Protein AF-A0AAX6NEU6-F1 (afdb_monomer_lite)

Structure (mmCIF, N/CA/C/O backbone):
data_AF-A0AAX6NEU6-F1
#
_entry.id   AF-A0AAX6NEU6-F1
#
loop_
_atom_site.group_PDB
_atom_site.id
_atom_site.type_symbol
_atom_site.label_atom_id
_atom_site.label_alt_id
_atom_site.label_comp_id
_atom_site.label_asym_id
_atom_site.label_entity_id
_atom_site.label_seq_id
_atom_site.pdbx_PDB_ins_code
_atom_site.Cartn_x
_atom_site.Cartn_y
_atom_site.Cartn_z
_atom_site.occupancy
_atom_site.B_iso_or_equiv
_atom_site.auth_seq_id
_atom_site.auth_comp_id
_atom_site.auth_asym_id
_atom_site.auth_atom_id
_atom_site.pdbx_PDB_model_num
ATOM 1 N N . MET A 1 1 ? 2.219 10.597 30.494 1.00 45.62 1 MET A N 1
ATOM 2 C CA . MET A 1 1 ? 2.808 11.071 29.213 1.00 45.62 1 MET A CA 1
ATOM 3 C C . MET A 1 1 ? 3.667 10.026 28.489 1.00 45.62 1 MET A C 1
ATOM 5 O O . MET A 1 1 ? 3.505 9.889 27.280 1.00 45.62 1 MET A O 1
ATOM 9 N N . HIS A 1 2 ? 4.479 9.220 29.188 1.00 43.59 2 HIS A N 1
ATOM 10 C CA . HIS A 1 2 ? 5.407 8.240 28.589 1.00 43.59 2 HIS A CA 1
ATOM 11 C C . HIS A 1 2 ? 4.817 7.263 27.548 1.00 43.59 2 HIS A C 1
ATOM 13 O O . HIS A 1 2 ? 5.392 7.081 26.477 1.00 43.59 2 HIS A O 1
ATOM 19 N N . LYS A 1 3 ? 3.640 6.669 27.801 1.00 52.62 3 LYS A N 1
ATOM 20 C CA . LYS A 1 3 ? 3.014 5.683 26.888 1.00 52.62 3 LYS A CA 1
ATOM 21 C C . LYS A 1 3 ? 2.587 6.292 25.539 1.00 52.62 3 LYS A C 1
ATOM 23 O O . LYS A 1 3 ? 2.644 5.633 24.507 1.00 52.62 3 LYS A O 1
ATOM 28 N N . LYS A 1 4 ? 2.191 7.573 25.532 1.00 56.19 4 LYS A N 1
ATOM 29 C CA . LYS A 1 4 ? 1.779 8.313 24.320 1.00 56.19 4 LYS A CA 1
ATOM 30 C C . LYS A 1 4 ? 2.992 8.693 23.460 1.00 56.19 4 LYS A C 1
ATOM 32 O O . LYS A 1 4 ? 2.894 8.667 22.239 1.00 56.19 4 LYS A O 1
ATOM 37 N N . GLN A 1 5 ? 4.117 9.014 24.100 1.00 59.28 5 GLN A N 1
ATOM 38 C CA . GLN A 1 5 ? 5.379 9.378 23.448 1.00 59.28 5 GLN A CA 1
ATOM 39 C C . GLN A 1 5 ? 6.064 8.147 22.833 1.00 59.28 5 GLN A C 1
ATOM 41 O O . GLN A 1 5 ? 6.469 8.194 21.674 1.00 59.28 5 GLN A O 1
ATOM 46 N N . LYS A 1 6 ? 6.045 7.006 23.543 1.00 66.50 6 LYS A N 1
ATOM 47 C CA . LYS A 1 6 ? 6.507 5.705 23.031 1.00 66.50 6 LYS A CA 1
ATOM 48 C C . LYS A 1 6 ? 5.773 5.318 21.738 1.00 66.50 6 LYS A C 1
ATOM 50 O O . LYS A 1 6 ? 6.420 4.996 20.752 1.00 66.50 6 LYS A O 1
ATOM 55 N N . ASN A 1 7 ? 4.445 5.460 21.686 1.00 77.88 7 ASN A N 1
ATOM 56 C CA . ASN A 1 7 ? 3.666 5.143 20.478 1.00 77.88 7 ASN A CA 1
ATOM 57 C C . ASN A 1 7 ? 4.001 6.020 19.257 1.00 77.88 7 ASN A C 1
ATOM 59 O O . ASN A 1 7 ? 3.886 5.540 18.134 1.00 77.88 7 ASN A O 1
ATOM 63 N N . LYS A 1 8 ? 4.395 7.287 19.450 1.00 84.75 8 LYS A N 1
ATOM 64 C CA . LYS A 1 8 ? 4.789 8.167 18.336 1.00 84.75 8 LYS A CA 1
ATOM 65 C C . LYS A 1 8 ? 6.144 7.768 17.756 1.00 84.75 8 LYS A C 1
ATOM 67 O O . LYS A 1 8 ? 6.268 7.689 16.542 1.00 84.75 8 LYS A O 1
ATOM 72 N N . LEU A 1 9 ? 7.123 7.472 18.613 1.00 88.50 9 LEU A N 1
ATOM 73 C CA . LEU A 1 9 ? 8.440 7.004 18.175 1.00 88.50 9 LEU A CA 1
ATOM 74 C C . LEU A 1 9 ? 8.333 5.678 17.409 1.00 88.50 9 LEU A C 1
ATOM 76 O O . LEU A 1 9 ? 8.899 5.545 16.331 1.00 88.50 9 LEU A O 1
ATOM 80 N N . TRP A 1 10 ? 7.536 4.735 17.923 1.00 90.62 10 TRP A N 1
ATOM 81 C CA . TRP A 1 10 ? 7.260 3.472 17.233 1.00 90.62 10 TRP A CA 1
ATOM 82 C C . TRP A 1 10 ? 6.622 3.672 15.861 1.00 90.62 10 TRP A C 1
ATOM 84 O O . TRP A 1 10 ? 6.993 2.981 14.920 1.00 90.62 10 TRP A O 1
ATOM 94 N N . PHE A 1 11 ? 5.693 4.622 15.733 1.00 93.94 11 PHE A N 1
ATOM 95 C CA . PHE A 1 11 ? 5.110 4.949 14.435 1.00 93.94 11 PHE A CA 1
ATOM 96 C C . PHE A 1 11 ? 6.151 5.513 13.461 1.00 93.94 11 PHE A C 1
ATOM 98 O O . PHE A 1 11 ? 6.167 5.107 12.307 1.00 93.94 11 PHE A O 1
ATOM 105 N N . ILE A 1 12 ? 7.036 6.407 13.914 1.00 92.88 12 ILE A N 1
ATOM 106 C CA . ILE A 1 12 ? 8.089 6.981 13.061 1.00 92.88 12 ILE A CA 1
ATOM 107 C C . ILE A 1 12 ? 9.031 5.881 12.560 1.00 92.88 12 ILE A C 1
ATOM 109 O O . ILE A 1 12 ? 9.274 5.795 11.362 1.00 92.88 12 ILE A O 1
ATOM 113 N N . LEU A 1 13 ? 9.506 5.006 13.452 1.00 93.06 13 LEU A N 1
ATOM 114 C CA . LEU A 1 13 ? 10.368 3.882 13.073 1.00 93.06 13 LEU A CA 1
ATOM 115 C C . LEU A 1 13 ? 9.662 2.927 12.105 1.00 93.06 13 LEU A C 1
ATOM 117 O O . LEU A 1 13 ? 10.246 2.532 11.101 1.00 93.06 13 LEU A O 1
ATOM 121 N N . TYR A 1 14 ? 8.392 2.607 12.372 1.00 93.75 14 TYR A N 1
ATOM 122 C CA . TYR A 1 14 ? 7.562 1.807 11.474 1.00 93.75 14 TYR A CA 1
ATOM 123 C C . TYR A 1 14 ? 7.455 2.458 10.089 1.00 93.75 14 TYR A C 1
ATOM 125 O O . TYR A 1 14 ? 7.680 1.793 9.082 1.00 93.75 14 TYR A O 1
ATOM 133 N N . ALA A 1 15 ? 7.143 3.755 10.032 1.00 94.12 15 ALA A N 1
ATOM 134 C CA . ALA A 1 15 ? 6.936 4.467 8.779 1.00 94.12 15 ALA A CA 1
ATOM 135 C C . ALA A 1 15 ? 8.227 4.593 7.967 1.00 94.12 15 ALA A C 1
ATOM 137 O O . ALA A 1 15 ? 8.194 4.388 6.759 1.00 94.12 15 ALA A O 1
ATOM 138 N N . LEU A 1 16 ? 9.359 4.862 8.618 1.00 93.75 16 LEU A N 1
ATOM 139 C CA . LEU A 1 16 ? 10.657 4.920 7.949 1.00 93.75 16 LEU A CA 1
ATOM 140 C C . LEU A 1 16 ? 11.095 3.546 7.442 1.00 93.75 16 LEU A C 1
ATOM 142 O O . LEU A 1 16 ? 11.524 3.436 6.300 1.00 93.75 16 LEU A O 1
ATOM 146 N N . PHE A 1 17 ? 10.955 2.495 8.252 1.00 93.88 17 PHE A N 1
ATOM 147 C CA . PHE A 1 17 ? 11.411 1.161 7.869 1.00 93.88 17 PHE A CA 1
ATOM 148 C C . PHE A 1 17 ? 10.529 0.541 6.782 1.00 93.88 17 PHE A C 1
ATOM 150 O O . PHE A 1 17 ? 11.019 0.200 5.710 1.00 93.88 17 PHE A O 1
ATOM 157 N N . LEU A 1 18 ? 9.218 0.427 7.021 1.00 93.50 18 LEU A N 1
ATOM 158 C CA . LEU A 1 18 ? 8.306 -0.180 6.046 1.00 93.50 18 LEU A CA 1
ATOM 159 C C . LEU A 1 18 ? 8.040 0.736 4.857 1.00 93.50 18 LEU A C 1
ATOM 161 O O . LEU A 1 18 ? 7.970 0.251 3.731 1.00 93.50 18 LEU A O 1
ATOM 165 N N . GLY A 1 19 ? 7.890 2.042 5.083 1.00 91.38 19 GLY A N 1
ATOM 166 C CA . GLY A 1 19 ? 7.722 3.008 3.997 1.00 91.38 19 GLY A CA 1
ATOM 167 C C . GLY A 1 19 ? 8.980 3.098 3.142 1.00 91.38 19 GLY A C 1
ATOM 168 O O . GLY A 1 19 ? 8.876 3.051 1.923 1.00 91.38 19 GLY A O 1
ATOM 169 N N . GLY A 1 20 ? 10.161 3.118 3.767 1.00 91.69 20 GLY A N 1
ATOM 170 C CA . GLY A 1 20 ? 11.443 3.087 3.067 1.00 91.69 20 GLY A CA 1
ATOM 171 C C . GLY A 1 20 ? 11.657 1.801 2.274 1.00 91.69 20 GLY A C 1
ATOM 172 O O . GLY A 1 20 ? 11.985 1.874 1.096 1.00 91.69 20 GLY A O 1
ATOM 173 N N . ALA A 1 21 ? 11.404 0.628 2.864 1.00 91.88 21 ALA A N 1
ATOM 174 C CA . ALA A 1 21 ? 11.514 -0.647 2.153 1.00 91.88 21 ALA A CA 1
ATOM 175 C C . ALA A 1 21 ? 10.566 -0.719 0.944 1.00 91.88 21 ALA A C 1
ATOM 177 O O . ALA A 1 21 ? 10.986 -1.101 -0.145 1.00 91.88 21 ALA A O 1
ATOM 178 N N . THR A 1 22 ? 9.310 -0.297 1.120 1.00 91.88 22 THR A N 1
ATOM 179 C CA . THR A 1 22 ? 8.310 -0.259 0.037 1.00 91.88 22 THR A CA 1
ATOM 180 C C . THR A 1 22 ? 8.743 0.693 -1.074 1.00 91.88 22 THR A C 1
ATOM 182 O O . THR A 1 22 ? 8.704 0.327 -2.245 1.00 91.88 22 THR A O 1
ATOM 185 N N . ALA A 1 23 ? 9.213 1.887 -0.710 1.00 90.88 23 ALA A N 1
ATOM 186 C CA . ALA A 1 23 ? 9.705 2.882 -1.651 1.00 90.88 23 ALA A CA 1
ATOM 187 C C . ALA A 1 23 ? 10.922 2.387 -2.442 1.00 90.88 23 ALA A C 1
ATOM 189 O O . ALA A 1 23 ? 10.930 2.493 -3.662 1.00 90.88 23 ALA A O 1
ATOM 190 N N . ILE A 1 24 ? 11.920 1.803 -1.770 1.00 89.31 24 ILE A N 1
ATOM 191 C CA . ILE A 1 24 ? 13.124 1.255 -2.413 1.00 89.31 24 ILE A CA 1
ATOM 192 C C . ILE A 1 24 ? 12.750 0.154 -3.402 1.00 89.31 24 ILE A C 1
ATOM 194 O O . ILE A 1 24 ? 13.208 0.179 -4.539 1.00 89.31 24 ILE A O 1
ATOM 198 N N . LEU A 1 25 ? 11.906 -0.795 -2.990 1.00 89.81 25 LEU A N 1
ATOM 199 C CA . LEU A 1 25 ? 11.455 -1.877 -3.863 1.00 89.81 25 LEU A CA 1
ATOM 200 C C . LEU A 1 25 ? 10.663 -1.351 -5.066 1.00 89.81 25 LEU A C 1
ATOM 202 O O . LEU A 1 25 ? 10.847 -1.862 -6.165 1.00 89.81 25 LEU A O 1
ATOM 206 N N . SER A 1 26 ? 9.858 -0.304 -4.875 1.00 89.38 26 SER A N 1
ATOM 207 C CA . SER A 1 26 ? 9.126 0.340 -5.973 1.00 89.38 26 SER A CA 1
ATOM 208 C C . SER A 1 26 ? 10.082 1.018 -6.962 1.00 89.38 26 SER A C 1
ATOM 210 O O . SER A 1 26 ? 9.986 0.801 -8.163 1.00 89.38 26 SER A O 1
ATOM 212 N N . VAL A 1 27 ? 11.107 1.728 -6.474 1.00 87.31 27 VAL A N 1
ATOM 213 C CA . VAL A 1 27 ? 12.148 2.297 -7.353 1.00 87.31 27 VAL A CA 1
ATOM 214 C C . VAL A 1 27 ? 12.926 1.201 -8.093 1.00 87.31 27 VAL A C 1
ATOM 216 O O . VAL A 1 27 ? 13.232 1.365 -9.272 1.00 87.31 27 VAL A O 1
ATOM 219 N N . ILE A 1 28 ? 13.244 0.078 -7.436 1.00 85.69 28 ILE A N 1
ATOM 220 C CA . ILE A 1 28 ? 13.902 -1.063 -8.093 1.00 85.69 28 ILE A CA 1
ATOM 221 C C . ILE A 1 28 ? 13.017 -1.613 -9.215 1.00 85.69 28 ILE A C 1
ATOM 223 O O . ILE A 1 28 ? 13.542 -1.875 -10.292 1.00 85.69 28 ILE A O 1
ATOM 227 N N . SER A 1 29 ? 11.708 -1.752 -8.978 1.00 85.00 29 SER A N 1
ATOM 228 C CA . SER A 1 29 ? 10.728 -2.221 -9.967 1.00 85.00 29 SER A CA 1
ATOM 229 C C . SER A 1 29 ? 10.740 -1.356 -11.229 1.00 85.00 29 SER A C 1
ATOM 231 O O . SER A 1 29 ? 10.983 -1.868 -12.324 1.00 85.00 29 SER A O 1
ATOM 233 N N . ASP A 1 30 ? 10.622 -0.035 -11.070 1.00 81.50 30 ASP A N 1
ATOM 234 C CA . ASP A 1 30 ? 10.645 0.925 -12.184 1.00 81.50 30 ASP A CA 1
ATOM 235 C C . ASP A 1 30 ? 11.943 0.872 -13.003 1.00 81.50 30 ASP A C 1
ATOM 237 O O . ASP A 1 30 ? 11.966 1.157 -14.203 1.00 81.50 30 ASP A O 1
ATOM 241 N N . ASN A 1 31 ? 13.048 0.494 -12.357 1.00 78.56 31 ASN A N 1
ATOM 242 C CA . ASN A 1 31 ? 14.380 0.489 -12.949 1.00 78.56 31 ASN A CA 1
ATOM 243 C C . ASN A 1 31 ? 14.902 -0.926 -13.249 1.00 78.56 31 ASN A C 1
ATOM 245 O O . ASN A 1 31 ? 16.080 -1.076 -13.571 1.00 78.56 31 ASN A O 1
ATOM 249 N N . LEU A 1 32 ? 14.049 -1.959 -13.204 1.00 77.00 32 LEU A N 1
ATOM 250 C CA . LEU A 1 32 ? 14.428 -3.363 -13.423 1.00 77.00 32 LEU A CA 1
ATOM 251 C C . LEU A 1 32 ? 15.231 -3.572 -14.708 1.00 77.00 32 LEU A C 1
ATOM 253 O O . LEU A 1 32 ? 16.245 -4.270 -14.695 1.00 77.00 32 LEU A O 1
ATOM 257 N N . GLN A 1 33 ? 14.801 -2.923 -15.791 1.00 68.69 33 GLN A N 1
ATOM 258 C CA . GLN A 1 33 ? 15.504 -2.931 -17.072 1.00 68.69 33 GLN A CA 1
ATOM 259 C C . GLN A 1 33 ? 16.955 -2.448 -16.913 1.00 68.69 33 GLN A C 1
ATOM 261 O O . GLN A 1 33 ? 17.881 -3.149 -17.287 1.00 68.69 33 GLN A O 1
ATOM 266 N N . PHE A 1 34 ? 17.197 -1.326 -16.241 1.00 60.56 34 PHE A N 1
ATOM 267 C CA . PHE A 1 34 ? 18.548 -0.783 -16.070 1.00 60.56 34 PHE A CA 1
ATOM 268 C C . PHE A 1 34 ? 19.404 -1.568 -15.068 1.00 60.56 34 PHE A C 1
ATOM 270 O O . PHE A 1 34 ? 20.626 -1.560 -15.167 1.00 60.56 34 PHE A O 1
ATOM 277 N N . ILE A 1 35 ? 18.782 -2.241 -14.097 1.00 61.50 35 ILE A N 1
ATOM 278 C CA . ILE A 1 35 ? 19.493 -2.941 -13.017 1.00 61.50 35 ILE A CA 1
ATOM 279 C C . ILE A 1 35 ? 19.903 -4.365 -13.432 1.00 61.50 35 ILE A C 1
ATOM 281 O O . ILE A 1 35 ? 20.910 -4.883 -12.942 1.00 61.50 35 ILE A O 1
ATOM 285 N N . TYR A 1 36 ? 19.148 -5.015 -14.323 1.00 63.28 36 TYR A N 1
ATOM 286 C CA . TYR A 1 36 ? 19.306 -6.448 -14.603 1.00 63.28 36 TYR A CA 1
ATOM 287 C C . TYR A 1 36 ? 19.568 -6.813 -16.072 1.00 63.28 36 TYR A C 1
ATOM 289 O O . TYR A 1 36 ? 19.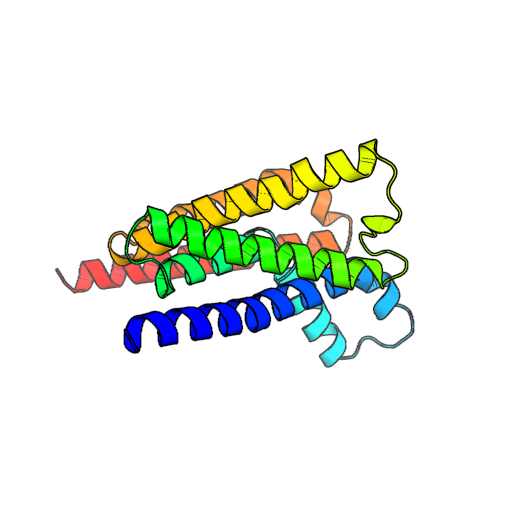635 -8.004 -16.374 1.00 63.28 36 TYR A O 1
ATOM 297 N N . LEU A 1 37 ? 19.785 -5.841 -16.968 1.00 56.72 37 LEU A N 1
ATOM 298 C CA . LEU A 1 37 ? 20.164 -6.105 -18.367 1.00 56.72 37 LEU A CA 1
ATOM 299 C C . LEU A 1 37 ? 21.612 -6.620 -18.541 1.00 56.72 37 LEU A C 1
ATOM 301 O O . LEU A 1 37 ? 21.874 -7.357 -19.487 1.00 56.72 37 LEU A O 1
ATOM 305 N N . ASP A 1 38 ? 22.527 -6.336 -17.607 1.00 58.53 38 ASP A N 1
ATOM 306 C CA . ASP A 1 38 ? 23.971 -6.599 -17.788 1.00 58.53 38 ASP A CA 1
ATOM 307 C C . ASP A 1 38 ? 24.494 -7.895 -17.128 1.00 58.53 38 ASP A C 1
ATOM 309 O O . ASP A 1 38 ? 25.670 -8.011 -16.775 1.00 58.53 38 ASP A O 1
ATOM 313 N N . GLY A 1 39 ? 23.660 -8.921 -16.924 1.00 65.69 39 GLY A N 1
ATOM 314 C CA . GLY A 1 39 ? 24.193 -10.214 -16.482 1.00 65.69 39 GLY A CA 1
ATOM 315 C C . GLY A 1 39 ? 23.192 -11.363 -16.403 1.00 65.69 39 GLY A C 1
ATOM 316 O O . GLY A 1 39 ? 21.994 -11.161 -16.579 1.00 65.69 39 GLY A O 1
ATOM 317 N N . PRO A 1 40 ? 23.666 -12.583 -16.093 1.00 72.00 40 PRO A N 1
ATOM 318 C CA . PRO A 1 40 ? 22.814 -13.763 -16.040 1.00 72.00 40 PRO A CA 1
ATOM 319 C C . PRO A 1 40 ? 21.699 -13.615 -14.995 1.00 72.00 40 PRO A C 1
ATOM 321 O O . PRO A 1 40 ? 21.894 -13.038 -13.915 1.00 72.00 40 PRO A O 1
ATOM 324 N N . ILE A 1 41 ? 20.528 -14.172 -15.310 1.00 72.44 41 ILE A N 1
ATOM 325 C CA . ILE A 1 41 ? 19.408 -14.284 -14.373 1.00 72.44 41 ILE A CA 1
ATOM 326 C C . ILE A 1 41 ? 19.780 -15.345 -13.337 1.00 72.44 41 ILE A C 1
ATOM 328 O O . ILE A 1 41 ? 19.752 -16.542 -13.608 1.00 72.44 41 ILE A O 1
ATOM 332 N N . THR A 1 42 ? 20.152 -14.901 -12.140 1.00 81.25 42 THR A N 1
ATOM 333 C CA . THR A 1 42 ? 20.385 -15.782 -10.992 1.00 81.25 42 THR A CA 1
ATOM 334 C C . THR A 1 42 ? 19.142 -15.831 -10.104 1.00 81.25 42 THR A C 1
ATOM 336 O O . THR A 1 42 ? 18.363 -14.876 -10.054 1.00 81.25 42 THR A O 1
ATOM 339 N N . THR A 1 43 ? 18.957 -16.922 -9.354 1.00 77.56 43 THR A N 1
ATOM 340 C CA . THR A 1 43 ? 17.815 -17.093 -8.435 1.00 77.56 43 THR A CA 1
ATOM 341 C C . THR A 1 43 ? 17.604 -15.898 -7.488 1.00 77.56 43 THR A C 1
ATOM 343 O O . THR A 1 43 ? 16.465 -15.446 -7.364 1.00 77.56 43 THR A O 1
ATOM 346 N N . PRO A 1 44 ? 18.648 -15.304 -6.867 1.00 80.50 44 PRO A N 1
ATOM 347 C CA . PRO A 1 44 ? 18.470 -14.120 -6.024 1.00 80.50 44 PRO A CA 1
ATOM 348 C C . PRO A 1 44 ? 17.941 -12.898 -6.785 1.00 80.50 44 PRO A C 1
ATOM 350 O O . PRO A 1 44 ? 17.084 -12.181 -6.272 1.00 80.50 44 PRO A O 1
ATOM 353 N N . ARG A 1 45 ? 18.408 -12.673 -8.022 1.00 76.56 45 ARG A N 1
ATOM 354 C CA . ARG A 1 45 ? 17.946 -11.559 -8.868 1.00 76.56 45 ARG A CA 1
ATOM 355 C C . ARG A 1 45 ? 16.478 -11.721 -9.238 1.00 76.56 45 ARG A C 1
ATOM 357 O O . ARG A 1 45 ? 15.727 -10.753 -9.170 1.00 76.56 45 ARG A O 1
ATOM 364 N N . PHE A 1 46 ? 16.060 -12.946 -9.552 1.00 77.81 46 PHE A N 1
ATOM 365 C CA . PHE A 1 46 ? 14.660 -13.259 -9.821 1.00 77.81 46 PHE A CA 1
ATOM 366 C C . PHE A 1 46 ? 13.762 -12.967 -8.607 1.00 77.81 46 PHE A C 1
ATOM 368 O O . PHE A 1 46 ? 12.753 -12.281 -8.745 1.00 77.81 46 PHE A O 1
ATOM 375 N N . ILE A 1 47 ? 14.156 -13.416 -7.407 1.00 80.81 47 ILE A N 1
ATOM 376 C CA . ILE A 1 47 ? 13.389 -13.182 -6.170 1.00 80.81 47 ILE A CA 1
ATOM 377 C C . ILE A 1 47 ? 13.250 -11.683 -5.883 1.00 80.81 47 ILE A C 1
ATOM 379 O O . ILE A 1 47 ? 12.146 -11.217 -5.607 1.00 80.81 47 ILE A O 1
ATOM 383 N N . ILE A 1 48 ? 14.347 -10.924 -5.961 1.00 82.12 48 ILE A N 1
ATOM 384 C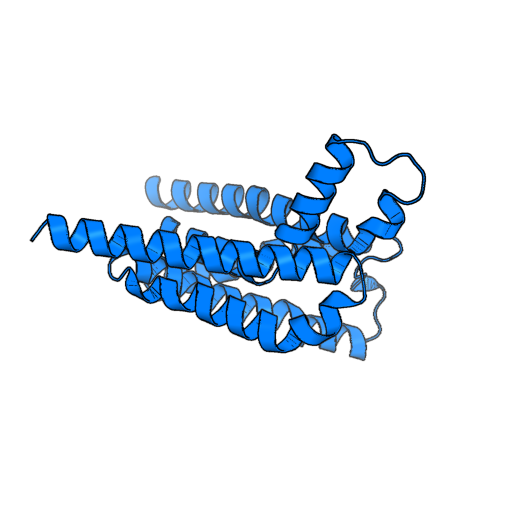 CA . ILE A 1 48 ? 14.323 -9.475 -5.717 1.00 82.12 48 ILE A CA 1
ATOM 385 C C . ILE A 1 48 ? 13.442 -8.772 -6.751 1.00 82.12 48 ILE A C 1
ATOM 387 O O . ILE A 1 48 ? 12.648 -7.918 -6.373 1.00 82.12 48 ILE A O 1
ATOM 391 N N . SER A 1 49 ? 13.523 -9.170 -8.023 1.00 79.69 49 SER A N 1
ATOM 392 C CA . SER A 1 49 ? 12.711 -8.578 -9.092 1.00 79.69 49 SER A CA 1
ATOM 393 C C . SER A 1 49 ? 11.221 -8.829 -8.885 1.00 79.69 49 SER A C 1
ATOM 395 O O . SER A 1 49 ? 10.412 -7.913 -8.992 1.00 79.69 49 SER A O 1
ATOM 397 N N . TYR A 1 50 ? 10.852 -10.056 -8.514 1.00 81.25 50 TYR A N 1
ATOM 398 C CA . TYR A 1 50 ? 9.466 -10.390 -8.206 1.00 81.25 50 TYR A CA 1
ATOM 399 C C . TYR A 1 50 ? 8.945 -9.613 -6.989 1.00 81.25 50 TYR A C 1
ATOM 401 O O . TYR A 1 50 ? 7.849 -9.057 -7.030 1.00 81.25 50 TYR A O 1
ATOM 409 N N . LEU A 1 51 ? 9.736 -9.531 -5.911 1.00 83.62 51 LEU A N 1
ATOM 410 C CA . LEU A 1 51 ? 9.376 -8.733 -4.736 1.00 83.62 51 LEU A CA 1
ATOM 411 C C . LEU A 1 51 ? 9.243 -7.248 -5.083 1.00 83.62 51 LEU A C 1
ATOM 413 O O . LEU A 1 51 ? 8.309 -6.613 -4.604 1.00 83.62 51 LEU A O 1
ATOM 417 N N . ALA A 1 52 ? 10.127 -6.709 -5.922 1.00 85.81 52 ALA A N 1
ATOM 418 C CA . ALA A 1 52 ? 10.057 -5.331 -6.389 1.00 85.81 52 ALA A CA 1
ATOM 419 C C . ALA A 1 52 ? 8.729 -5.058 -7.109 1.00 85.81 52 ALA A C 1
ATOM 421 O O . ALA A 1 52 ? 7.976 -4.204 -6.653 1.00 85.81 52 ALA A O 1
ATOM 422 N N . ILE A 1 53 ? 8.381 -5.859 -8.124 1.00 82.94 53 ILE A N 1
ATOM 423 C CA . ILE A 1 53 ? 7.120 -5.730 -8.885 1.00 82.94 53 ILE A CA 1
ATOM 424 C C . ILE A 1 53 ? 5.897 -5.870 -7.975 1.00 82.94 53 ILE A C 1
ATOM 426 O O . ILE A 1 53 ? 4.903 -5.161 -8.122 1.00 82.94 53 ILE A O 1
ATOM 430 N N . MET A 1 54 ? 5.953 -6.792 -7.011 1.00 83.69 54 MET A N 1
ATOM 431 C CA . MET A 1 54 ? 4.857 -6.988 -6.071 1.00 83.69 54 MET A CA 1
ATOM 432 C C . MET A 1 54 ? 4.662 -5.758 -5.176 1.00 83.69 54 MET A C 1
ATOM 434 O O . MET A 1 54 ? 3.529 -5.305 -5.007 1.00 83.69 54 MET A O 1
ATOM 438 N N . PHE A 1 55 ? 5.737 -5.227 -4.587 1.00 85.81 55 PHE A N 1
ATOM 439 C CA . PHE A 1 55 ? 5.677 -4.047 -3.718 1.00 85.81 55 PHE A CA 1
ATOM 440 C C . PHE A 1 55 ? 5.355 -2.766 -4.488 1.00 85.81 55 PHE A C 1
ATOM 442 O O . PHE A 1 55 ? 4.697 -1.883 -3.939 1.00 85.81 55 PHE A O 1
ATOM 449 N N . ASP A 1 56 ? 5.718 -2.715 -5.762 1.00 86.81 56 ASP A N 1
ATOM 450 C CA . ASP A 1 56 ? 5.361 -1.672 -6.717 1.00 86.81 56 ASP A CA 1
ATOM 451 C C . ASP A 1 56 ? 3.936 -1.837 -7.264 1.00 86.81 56 ASP A C 1
ATOM 453 O O . ASP A 1 56 ? 3.644 -1.823 -8.462 1.00 86.81 56 ASP A O 1
ATOM 457 N N . SER A 1 57 ? 2.999 -2.095 -6.359 1.00 83.38 57 SER A N 1
ATOM 458 C CA . SER A 1 57 ? 1.616 -2.285 -6.740 1.00 83.38 57 SER A CA 1
ATOM 459 C C . SER A 1 57 ? 0.661 -1.598 -5.785 1.00 83.38 57 SER A C 1
ATOM 461 O O . SER A 1 57 ? 0.753 -1.727 -4.561 1.00 83.38 57 SER A O 1
ATOM 463 N N . LEU A 1 58 ? -0.318 -0.893 -6.356 1.00 85.25 58 LEU A N 1
ATOM 464 C CA . LEU A 1 58 ? -1.368 -0.209 -5.599 1.00 85.25 58 LEU A CA 1
ATOM 465 C C . LEU A 1 58 ? -2.024 -1.105 -4.528 1.00 85.25 58 LEU A C 1
ATOM 467 O O . LEU A 1 58 ? -2.242 -0.617 -3.416 1.00 85.25 58 LEU A O 1
ATOM 471 N N . PRO A 1 59 ? -2.296 -2.405 -4.782 1.00 86.88 59 PRO A N 1
ATOM 472 C CA . PRO A 1 59 ? -2.809 -3.303 -3.752 1.00 86.88 59 PRO A CA 1
ATOM 473 C C . PRO A 1 59 ? -1.894 -3.445 -2.525 1.00 86.88 59 PRO A C 1
ATOM 475 O O . PRO A 1 59 ? -2.392 -3.384 -1.399 1.00 86.88 59 PRO A O 1
ATOM 478 N N . ILE A 1 60 ? -0.574 -3.599 -2.697 1.00 88.88 60 ILE A N 1
ATOM 479 C CA . ILE A 1 60 ? 0.358 -3.682 -1.559 1.00 88.88 60 ILE A CA 1
ATOM 480 C C . ILE A 1 60 ? 0.387 -2.363 -0.787 1.00 88.88 60 ILE A C 1
ATOM 482 O O . ILE A 1 60 ? 0.262 -2.371 0.440 1.00 88.88 60 ILE A O 1
ATOM 486 N N . TRP A 1 61 ? 0.470 -1.230 -1.483 1.00 92.19 61 TRP A N 1
ATOM 487 C CA . TRP A 1 61 ? 0.444 0.091 -0.849 1.00 92.19 61 TRP A CA 1
ATOM 488 C C . TRP A 1 61 ? -0.830 0.299 -0.017 1.00 92.19 61 TRP A C 1
ATOM 490 O O . TRP A 1 61 ? -0.774 0.771 1.124 1.00 92.19 61 TRP A O 1
ATOM 500 N N . PHE A 1 62 ? -1.980 -0.133 -0.539 1.00 92.69 62 PHE A N 1
ATOM 501 C CA . PHE A 1 62 ? -3.250 -0.091 0.180 1.00 92.69 62 PHE A CA 1
ATOM 502 C C . PHE A 1 62 ? -3.265 -1.018 1.406 1.00 92.69 62 PHE A C 1
ATOM 504 O O . PHE A 1 62 ? -3.707 -0.604 2.481 1.00 92.69 62 PHE A O 1
ATOM 511 N N . LEU A 1 63 ? -2.743 -2.246 1.296 1.00 92.19 63 LEU A N 1
ATOM 512 C CA . LEU A 1 63 ? -2.628 -3.172 2.431 1.00 92.19 63 LEU A CA 1
ATOM 513 C C . LEU A 1 63 ? -1.750 -2.606 3.547 1.00 92.19 63 LEU A C 1
ATOM 515 O O . LEU A 1 63 ? -2.106 -2.709 4.721 1.00 92.19 63 LEU A O 1
ATOM 519 N N . LEU A 1 64 ? -0.629 -1.974 3.208 1.00 94.94 64 LEU A N 1
ATOM 520 C CA . LEU A 1 64 ? 0.256 -1.358 4.195 1.00 94.94 64 LEU A CA 1
ATOM 521 C C . LEU A 1 64 ? -0.411 -0.159 4.884 1.00 94.94 64 LEU A C 1
ATOM 523 O O . LEU A 1 64 ? -0.290 -0.000 6.105 1.00 94.94 64 LEU A O 1
ATOM 527 N N . ALA A 1 65 ? -1.204 0.631 4.153 1.00 96.50 65 ALA A N 1
ATOM 528 C CA . ALA A 1 65 ? -2.056 1.661 4.7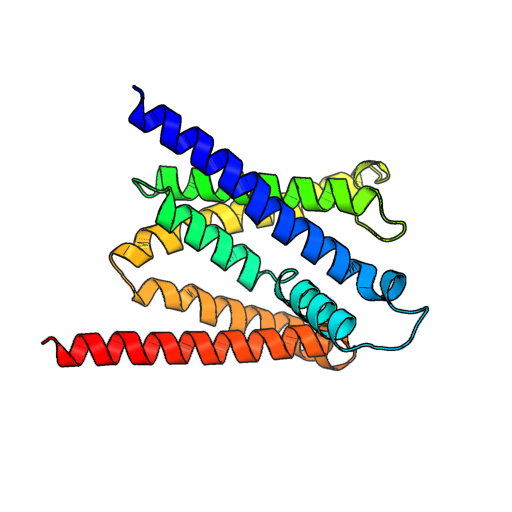46 1.00 96.50 65 ALA A CA 1
ATOM 529 C C . ALA A 1 65 ? -3.117 1.052 5.688 1.00 96.50 65 ALA A C 1
ATOM 531 O O . ALA A 1 65 ? -3.311 1.546 6.801 1.00 96.50 65 ALA A O 1
ATOM 532 N N . MET A 1 66 ? -3.746 -0.068 5.312 1.00 95.38 66 MET A N 1
ATOM 533 C CA . MET A 1 66 ? -4.669 -0.800 6.191 1.00 95.38 66 MET A CA 1
ATOM 534 C C . MET A 1 66 ? -3.990 -1.299 7.467 1.00 95.38 66 MET A C 1
ATOM 536 O O . MET A 1 66 ? -4.519 -1.104 8.564 1.00 95.38 66 MET A O 1
ATOM 540 N N . ILE A 1 67 ? -2.817 -1.922 7.355 1.00 94.69 67 ILE A N 1
ATOM 541 C CA . ILE A 1 67 ? -2.040 -2.395 8.509 1.00 94.69 67 ILE A CA 1
ATOM 542 C C . ILE A 1 67 ? -1.721 -1.217 9.435 1.00 94.69 67 ILE A C 1
ATOM 544 O O . ILE A 1 67 ? -1.931 -1.310 10.646 1.00 94.69 67 ILE A O 1
ATOM 548 N N . THR A 1 68 ? -1.324 -0.077 8.872 1.00 96.19 68 THR A N 1
ATOM 549 C CA . THR A 1 68 ? -1.040 1.146 9.633 1.00 96.19 68 THR A CA 1
ATOM 550 C C . THR A 1 68 ? -2.263 1.620 10.426 1.00 96.19 68 THR A C 1
ATOM 552 O O . THR A 1 68 ? -2.180 1.810 11.645 1.00 96.19 68 THR A O 1
ATOM 555 N N . GLY A 1 69 ? -3.429 1.731 9.785 1.00 95.12 69 GLY A N 1
ATOM 556 C CA . GLY A 1 69 ? -4.679 2.108 10.452 1.00 95.12 69 GLY A CA 1
ATOM 557 C C . GLY A 1 69 ? -5.107 1.100 11.519 1.00 95.12 69 GLY A C 1
ATOM 558 O O . GLY A 1 69 ? -5.558 1.484 12.603 1.00 95.12 69 GLY A O 1
ATOM 559 N N . ARG A 1 70 ? -4.885 -0.193 11.259 1.00 93.50 70 ARG A N 1
ATOM 560 C CA . ARG A 1 70 ? -5.172 -1.288 12.190 1.00 93.50 70 ARG A CA 1
ATOM 561 C C . ARG A 1 70 ? -4.227 -1.338 13.384 1.00 93.50 70 ARG A C 1
ATOM 563 O O . ARG A 1 70 ? -4.650 -1.824 14.427 1.00 93.50 70 ARG A O 1
ATOM 570 N N . ILE A 1 71 ? -2.982 -0.889 13.291 1.00 93.94 71 ILE A N 1
ATOM 571 C CA . ILE A 1 71 ? -2.042 -0.920 14.424 1.00 93.94 71 ILE A CA 1
ATOM 572 C C . ILE A 1 71 ? -2.141 0.378 15.232 1.00 93.94 71 ILE A C 1
ATOM 574 O O . ILE A 1 71 ? -2.310 0.339 16.451 1.00 93.94 71 ILE A O 1
ATOM 578 N N . PHE A 1 72 ? -2.115 1.532 14.563 1.00 93.81 72 PHE A N 1
ATOM 579 C CA . PHE A 1 72 ? -1.955 2.834 15.220 1.00 93.81 72 PHE A CA 1
ATOM 580 C C . PHE A 1 72 ? -3.269 3.602 15.427 1.00 93.81 72 PHE A C 1
ATOM 582 O O . PHE A 1 72 ? -3.335 4.497 16.276 1.00 93.81 72 PHE A O 1
ATOM 589 N N . GLY A 1 73 ? -4.339 3.240 14.715 1.00 92.44 73 GLY A N 1
ATOM 590 C CA . GLY A 1 73 ? -5.643 3.889 14.832 1.00 92.44 73 GLY A CA 1
ATOM 591 C C . GLY A 1 73 ? -6.321 3.619 16.177 1.00 92.44 73 GLY A C 1
ATOM 592 O O . GLY A 1 73 ? -6.546 2.469 16.561 1.00 92.44 73 GLY A O 1
ATOM 593 N N . LYS A 1 74 ? -6.694 4.677 16.901 1.00 92.50 74 LYS A N 1
ATOM 594 C CA . LYS A 1 74 ? -7.537 4.596 18.115 1.00 92.50 74 LYS A CA 1
ATOM 595 C C . LYS A 1 74 ? -9.006 4.888 17.828 1.00 92.50 74 LYS A C 1
ATOM 597 O O . LYS A 1 74 ? -9.884 4.442 18.551 1.00 92.50 74 LYS A O 1
ATOM 602 N N . ASN A 1 75 ? -9.247 5.640 16.769 1.00 94.62 75 ASN A N 1
ATOM 603 C CA . ASN A 1 75 ? -10.542 5.985 16.203 1.00 94.62 75 ASN A CA 1
ATOM 604 C C . ASN A 1 75 ? -10.359 6.199 14.691 1.00 94.62 75 ASN A C 1
ATOM 606 O O . ASN A 1 75 ? -9.224 6.306 14.222 1.00 94.62 75 ASN A O 1
ATOM 610 N N . ILE A 1 76 ? -11.461 6.309 13.949 1.00 95.56 76 ILE A N 1
ATOM 611 C CA . ILE A 1 76 ? -11.454 6.481 12.485 1.00 95.56 76 ILE A CA 1
ATOM 612 C C . ILE A 1 76 ? -10.560 7.654 12.056 1.00 95.56 76 ILE A C 1
ATOM 614 O O . ILE A 1 76 ? -9.724 7.492 11.171 1.00 95.56 76 ILE A O 1
ATOM 618 N N . LYS A 1 77 ? -10.668 8.806 12.738 1.00 96.81 77 LYS A N 1
ATOM 619 C CA . LYS A 1 77 ? -9.869 10.005 12.431 1.00 96.81 77 LYS A CA 1
ATOM 620 C C . LYS A 1 77 ? -8.369 9.723 12.545 1.00 96.81 77 LYS A C 1
ATOM 622 O O . LYS A 1 77 ? -7.631 9.920 11.592 1.00 96.81 77 LYS A O 1
ATOM 627 N N . SER A 1 78 ? -7.923 9.195 13.685 1.00 95.81 78 SER A N 1
ATOM 628 C CA . SER A 1 78 ? -6.509 8.859 13.901 1.00 95.81 78 SER A CA 1
ATOM 629 C C . SER A 1 78 ? -6.006 7.767 12.957 1.00 95.81 78 SER A C 1
ATOM 631 O O . SER A 1 78 ? -4.867 7.849 12.515 1.00 95.81 78 SER A O 1
ATOM 633 N N . ALA A 1 79 ? -6.832 6.773 12.615 1.00 96.50 79 ALA A N 1
ATOM 634 C CA . ALA A 1 79 ? -6.462 5.732 11.662 1.00 96.50 79 ALA A CA 1
ATOM 635 C C . ALA A 1 79 ? -6.208 6.306 10.263 1.00 96.50 79 ALA A C 1
ATOM 637 O O . ALA A 1 79 ? -5.182 5.992 9.657 1.00 96.50 79 ALA A O 1
ATOM 638 N N . ALA A 1 80 ? -7.095 7.189 9.794 1.00 97.62 80 ALA A N 1
ATOM 639 C CA . ALA A 1 80 ? -6.913 7.921 8.547 1.00 97.62 80 ALA A CA 1
ATOM 640 C C . ALA A 1 80 ? -5.645 8.786 8.598 1.00 97.62 80 ALA A C 1
ATOM 642 O O . ALA A 1 80 ? -4.816 8.705 7.697 1.00 97.62 80 ALA A O 1
ATOM 643 N N . THR A 1 81 ? -5.435 9.549 9.678 1.00 97.06 81 THR A N 1
ATOM 644 C CA . THR A 1 81 ? -4.262 10.425 9.824 1.00 97.06 81 THR A CA 1
ATOM 645 C C . THR A 1 81 ? -2.944 9.652 9.826 1.00 97.06 81 THR A C 1
ATOM 647 O O . THR A 1 81 ? -2.057 9.986 9.049 1.00 97.06 81 THR A O 1
ATOM 650 N N . TYR A 1 82 ? -2.796 8.611 10.653 1.00 96.88 82 TYR A N 1
ATOM 651 C CA . TYR A 1 82 ? -1.552 7.832 10.709 1.00 96.88 82 TYR A CA 1
ATOM 652 C C . TYR A 1 82 ? -1.240 7.161 9.373 1.00 96.88 82 TYR A C 1
ATOM 654 O O . TYR A 1 82 ? -0.096 7.179 8.931 1.00 96.88 82 TYR A O 1
ATOM 662 N N . SER A 1 83 ? -2.256 6.611 8.715 1.00 97.06 83 SER A N 1
ATOM 663 C CA . SER A 1 83 ? -2.079 5.919 7.437 1.00 97.06 83 SER A CA 1
ATOM 664 C C . SER A 1 83 ? -1.767 6.891 6.302 1.00 97.06 83 SER A C 1
ATOM 666 O O . SER A 1 83 ? -0.915 6.589 5.481 1.00 97.06 83 SER A O 1
ATOM 668 N N . THR A 1 84 ? -2.367 8.085 6.309 1.00 97.75 84 THR A N 1
ATOM 669 C CA . THR A 1 84 ? -2.038 9.170 5.367 1.00 97.75 84 THR A CA 1
ATOM 670 C C . THR A 1 84 ? -0.614 9.674 5.566 1.00 97.75 84 THR A C 1
ATOM 672 O O . THR A 1 84 ? 0.121 9.848 4.605 1.00 97.75 84 THR A O 1
ATOM 675 N N . ILE A 1 85 ? -0.185 9.888 6.814 1.00 96.88 85 ILE A N 1
ATOM 676 C CA . ILE A 1 85 ? 1.198 10.294 7.094 1.00 96.88 85 ILE A CA 1
ATOM 677 C C . ILE A 1 85 ? 2.169 9.206 6.626 1.00 96.88 85 ILE A C 1
ATOM 679 O O . ILE A 1 85 ? 3.180 9.519 6.010 1.00 96.88 85 ILE A O 1
ATOM 683 N N . TYR A 1 86 ? 1.853 7.935 6.881 1.00 96.75 86 TYR A N 1
ATOM 684 C CA . TYR A 1 86 ? 2.649 6.810 6.401 1.00 96.75 86 TYR A CA 1
ATOM 685 C C . TYR A 1 86 ? 2.771 6.795 4.869 1.00 96.75 86 TYR A C 1
ATOM 687 O O . TYR A 1 86 ? 3.890 6.735 4.363 1.00 96.75 86 TYR A O 1
ATOM 695 N N . THR A 1 87 ? 1.657 6.893 4.133 1.00 96.38 87 THR A N 1
ATOM 696 C CA . THR A 1 87 ? 1.687 6.869 2.663 1.00 96.38 87 THR A CA 1
ATOM 697 C C . THR A 1 87 ? 2.419 8.078 2.093 1.00 96.38 87 THR A C 1
ATOM 699 O O . THR A 1 87 ? 3.190 7.919 1.153 1.00 96.38 87 THR A O 1
ATOM 702 N N . LEU A 1 88 ? 2.259 9.260 2.697 1.00 95.69 88 LEU A N 1
ATOM 703 C CA . LEU A 1 88 ? 2.994 10.470 2.322 1.00 95.69 88 LEU A CA 1
ATOM 704 C C . LEU A 1 88 ? 4.505 10.342 2.553 1.00 95.69 88 LEU A C 1
ATOM 706 O O . LEU A 1 88 ? 5.291 10.786 1.718 1.00 95.69 88 LEU A O 1
ATOM 710 N N . ILE A 1 89 ? 4.927 9.727 3.660 1.00 94.94 89 ILE A N 1
ATOM 711 C CA . ILE A 1 89 ? 6.346 9.442 3.910 1.00 94.94 89 ILE A CA 1
ATOM 712 C C . ILE A 1 89 ? 6.873 8.467 2.853 1.00 94.94 89 ILE A C 1
ATOM 714 O O . ILE A 1 89 ? 7.890 8.752 2.229 1.00 94.94 89 ILE A O 1
ATOM 718 N N . ALA A 1 90 ? 6.171 7.356 2.617 1.00 94.75 90 ALA A N 1
ATOM 719 C CA . ALA A 1 90 ? 6.588 6.338 1.656 1.00 94.75 90 ALA A CA 1
ATOM 720 C C . ALA A 1 90 ? 6.706 6.903 0.231 1.00 94.75 90 ALA A C 1
ATOM 722 O O . ALA A 1 90 ? 7.744 6.731 -0.404 1.00 94.75 90 ALA A O 1
ATOM 723 N N . ILE A 1 91 ? 5.699 7.645 -0.248 1.00 92.44 91 ILE A N 1
ATOM 724 C CA . ILE A 1 91 ? 5.741 8.233 -1.594 1.00 92.44 91 ILE A CA 1
ATOM 725 C C . ILE A 1 91 ? 6.829 9.307 -1.718 1.00 92.44 91 ILE A C 1
ATOM 727 O O . ILE A 1 91 ? 7.485 9.414 -2.750 1.00 92.44 91 ILE A O 1
ATOM 731 N N . THR A 1 92 ? 7.093 10.063 -0.649 1.00 91.94 92 THR A N 1
ATOM 732 C CA . THR A 1 92 ? 8.188 11.042 -0.645 1.00 91.94 92 THR A CA 1
ATOM 733 C C . THR A 1 92 ? 9.545 10.351 -0.727 1.00 91.94 92 THR A C 1
ATOM 735 O O . THR A 1 92 ? 10.389 10.773 -1.510 1.00 91.94 92 THR A O 1
ATOM 738 N N . ILE A 1 93 ? 9.757 9.267 0.029 1.00 91.94 93 ILE A N 1
ATOM 739 C CA . ILE A 1 93 ? 10.993 8.477 -0.061 1.00 91.94 93 ILE A CA 1
ATOM 740 C C . ILE A 1 93 ? 11.146 7.886 -1.468 1.00 91.94 93 ILE A C 1
ATOM 742 O O . ILE A 1 93 ? 12.242 7.934 -2.018 1.00 91.94 93 ILE A O 1
ATOM 746 N N . TYR A 1 94 ? 10.060 7.388 -2.065 1.00 90.31 94 TYR A N 1
ATOM 747 C CA . TYR A 1 94 ? 10.057 6.858 -3.431 1.00 90.31 94 TYR A CA 1
ATOM 748 C C . TYR A 1 94 ? 10.557 7.899 -4.437 1.00 90.31 94 TYR A C 1
ATOM 750 O O . TYR A 1 94 ? 11.490 7.620 -5.185 1.00 90.31 94 TYR A O 1
ATOM 758 N N . PHE A 1 95 ? 10.035 9.127 -4.393 1.00 87.12 95 PHE A N 1
ATOM 759 C CA . PHE A 1 95 ? 10.491 10.189 -5.291 1.00 87.12 95 PHE A CA 1
ATOM 760 C C . PHE A 1 95 ? 11.915 10.669 -5.003 1.00 87.12 95 PHE A C 1
ATOM 762 O O . PHE A 1 95 ? 12.677 10.913 -5.936 1.00 87.12 95 PHE A O 1
ATOM 769 N N . VAL A 1 96 ? 12.301 10.787 -3.729 1.00 87.44 96 VAL A N 1
ATOM 770 C CA . VAL A 1 96 ? 13.663 11.202 -3.359 1.00 87.44 96 VAL A CA 1
ATOM 771 C C . VAL A 1 96 ? 14.686 10.179 -3.850 1.00 87.44 96 VAL A C 1
ATOM 773 O O . VAL A 1 96 ? 15.653 10.556 -4.507 1.00 87.44 96 VAL A O 1
ATOM 776 N N . ILE A 1 97 ? 14.461 8.889 -3.599 1.00 84.94 97 ILE A N 1
ATOM 777 C CA . ILE A 1 97 ? 15.370 7.830 -4.056 1.00 84.94 97 ILE A CA 1
ATOM 778 C C . ILE A 1 97 ? 15.314 7.713 -5.580 1.00 84.94 97 ILE A C 1
ATOM 780 O O . ILE A 1 97 ? 16.359 7.678 -6.223 1.00 84.94 97 ILE A O 1
ATOM 784 N N . GLY A 1 98 ? 14.115 7.725 -6.163 1.00 81.69 98 GLY A N 1
ATOM 785 C CA . GLY A 1 98 ? 13.901 7.661 -7.605 1.00 81.69 98 GLY A CA 1
ATOM 786 C C . GLY A 1 98 ? 14.623 8.773 -8.366 1.00 81.69 98 GLY A C 1
ATOM 787 O O . GLY A 1 98 ? 15.197 8.508 -9.415 1.00 81.69 98 GLY A O 1
ATOM 788 N N . SER A 1 99 ? 14.707 9.986 -7.810 1.00 79.19 99 SER A N 1
ATOM 789 C CA . SER A 1 99 ? 15.443 11.100 -8.428 1.00 79.19 99 SER A CA 1
ATOM 790 C C . SER A 1 99 ? 16.945 10.848 -8.612 1.00 79.19 99 SER A C 1
ATOM 792 O O . SER A 1 99 ? 17.576 11.509 -9.433 1.00 79.19 99 SER A O 1
ATOM 794 N N . SER A 1 100 ? 17.513 9.889 -7.873 1.00 77.31 100 SER A N 1
ATOM 795 C CA . SER A 1 100 ? 18.923 9.497 -7.986 1.00 77.31 100 SER A CA 1
ATOM 796 C C . SER A 1 100 ? 19.182 8.473 -9.101 1.00 77.31 100 SER A C 1
ATOM 798 O O . SER A 1 100 ? 20.340 8.175 -9.380 1.00 77.31 100 SER A O 1
ATOM 800 N N . TYR A 1 101 ? 18.138 7.937 -9.747 1.00 70.00 101 TYR A N 1
ATOM 801 C CA . TYR A 1 101 ? 18.249 6.985 -10.856 1.00 70.00 101 TYR A CA 1
ATOM 802 C C . TYR A 1 101 ? 17.945 7.668 -12.194 1.00 70.00 101 TYR A C 1
ATOM 804 O O . TYR A 1 101 ? 16.998 8.444 -12.306 1.00 70.00 101 TYR A O 1
ATOM 812 N N . SER A 1 102 ? 18.722 7.344 -13.232 1.00 56.97 102 SER A N 1
ATOM 813 C CA . SER A 1 102 ? 18.691 7.979 -14.564 1.00 56.97 102 SER A CA 1
ATOM 814 C C . SER A 1 102 ? 17.342 7.873 -15.295 1.00 56.97 102 SER A C 1
ATOM 816 O O . SER A 1 102 ? 17.094 8.645 -16.216 1.00 56.97 102 SER A O 1
ATOM 818 N N . GLY A 1 103 ? 16.484 6.930 -14.892 1.00 56.47 103 GLY A N 1
ATOM 819 C CA . GLY A 1 103 ? 15.114 6.750 -15.387 1.00 56.47 103 GLY A CA 1
ATOM 820 C C . GLY A 1 103 ? 14.038 6.873 -14.303 1.00 56.47 103 GLY A C 1
ATOM 821 O O . GLY A 1 103 ? 12.871 6.603 -14.572 1.00 56.47 103 GLY A O 1
ATOM 822 N N . GLY A 1 104 ? 14.412 7.251 -13.079 1.00 58.09 104 GLY A N 1
ATOM 823 C CA . GLY A 1 104 ? 13.469 7.389 -11.979 1.00 58.09 104 GLY A CA 1
ATOM 824 C C . GLY A 1 104 ? 12.703 8.716 -12.022 1.00 58.09 104 GLY A C 1
ATOM 825 O O . GLY A 1 104 ? 13.065 9.647 -12.749 1.00 58.09 104 GLY A O 1
ATOM 826 N N . PRO A 1 105 ? 11.621 8.839 -11.240 1.00 58.44 105 PRO A N 1
ATOM 827 C CA . PRO A 1 105 ? 10.784 10.029 -11.238 1.00 58.44 105 PRO A CA 1
ATOM 828 C C . PRO A 1 105 ? 11.506 11.216 -10.579 1.00 58.44 105 PRO A C 1
ATOM 830 O O . PRO A 1 105 ? 11.393 11.467 -9.379 1.00 58.44 105 PRO A O 1
ATOM 833 N N . ASN A 1 106 ? 12.268 11.973 -11.369 1.00 65.06 106 ASN A N 1
ATOM 834 C CA . ASN A 1 106 ? 13.012 13.130 -10.887 1.00 65.06 106 ASN A CA 1
ATOM 835 C C . ASN A 1 106 ? 12.125 14.380 -10.828 1.00 65.06 106 ASN A C 1
ATOM 837 O O . ASN A 1 106 ? 12.116 15.200 -11.744 1.00 65.06 106 ASN A O 1
ATOM 841 N N . ILE A 1 107 ? 11.403 14.541 -9.717 1.00 62.81 107 ILE A N 1
ATOM 842 C CA . ILE A 1 107 ? 10.517 15.691 -9.477 1.00 62.81 107 ILE A CA 1
ATOM 843 C C . ILE A 1 107 ? 11.255 17.039 -9.563 1.00 62.81 107 ILE A C 1
ATOM 845 O O . ILE A 1 107 ? 10.664 18.030 -9.988 1.00 62.81 107 ILE A O 1
ATOM 849 N N . LEU A 1 108 ? 12.540 17.083 -9.199 1.00 61.69 108 LEU A N 1
ATOM 850 C CA . LEU A 1 108 ? 13.342 18.312 -9.156 1.00 61.69 108 LEU A CA 1
ATOM 851 C C . LEU A 1 108 ? 13.755 18.811 -10.548 1.00 61.69 108 LEU A C 1
ATOM 853 O O . LEU A 1 108 ? 14.082 19.986 -10.697 1.00 61.69 108 LEU A O 1
ATOM 857 N N . ALA A 1 109 ? 13.713 17.943 -11.561 1.00 62.31 109 ALA A N 1
ATOM 858 C CA . ALA A 1 109 ? 14.012 18.282 -12.951 1.00 62.31 109 ALA A CA 1
ATOM 859 C C . ALA A 1 109 ? 12.753 18.602 -13.785 1.00 62.31 109 ALA A C 1
ATOM 861 O O . ALA A 1 109 ? 12.861 18.920 -14.970 1.00 62.31 109 ALA A O 1
ATOM 862 N N . LEU A 1 110 ? 11.551 18.509 -13.199 1.00 65.25 110 LEU A N 1
ATOM 863 C CA . LEU A 1 110 ? 10.290 18.701 -13.916 1.00 65.25 110 LEU A CA 1
ATOM 864 C C . LEU A 1 110 ? 9.931 20.185 -14.059 1.00 65.25 110 LEU A C 1
ATOM 866 O O . LEU A 1 110 ? 9.968 20.959 -13.105 1.00 65.25 110 LEU A O 1
ATOM 870 N N . GLY A 1 111 ? 9.457 20.566 -15.248 1.00 71.56 111 GLY A N 1
ATOM 871 C CA . GLY A 1 111 ? 8.794 21.854 -15.454 1.00 71.56 111 GLY A CA 1
ATOM 872 C C . GLY A 1 111 ? 7.498 21.979 -14.636 1.00 71.56 111 GLY A C 1
ATOM 873 O O . GLY A 1 111 ? 6.921 20.984 -14.190 1.00 71.56 111 GLY A O 1
ATOM 874 N N . LEU A 1 112 ? 6.991 23.208 -14.482 1.00 71.06 112 LEU A N 1
ATOM 875 C CA . LEU A 1 112 ? 5.866 23.532 -13.586 1.00 71.06 112 LEU A CA 1
ATOM 876 C C . LEU A 1 112 ? 4.606 22.671 -13.821 1.00 71.06 112 LEU A C 1
ATOM 878 O O . LEU A 1 112 ? 3.959 22.233 -12.873 1.00 71.06 112 LEU A O 1
ATOM 882 N N . LYS A 1 113 ? 4.270 22.396 -15.091 1.00 72.75 113 LYS A N 1
ATOM 883 C CA . LYS A 1 113 ? 3.103 21.573 -15.466 1.00 72.75 113 LYS A CA 1
ATOM 884 C C . LYS A 1 113 ? 3.262 20.111 -15.045 1.00 72.75 113 LYS A C 1
ATOM 886 O O . LYS A 1 113 ? 2.334 19.525 -14.496 1.00 72.75 113 LYS A O 1
ATOM 891 N N . SER A 1 114 ? 4.436 19.532 -15.278 1.00 72.69 114 SER A N 1
ATOM 892 C CA . SER A 1 114 ? 4.750 18.157 -14.884 1.00 72.69 114 SER A CA 1
ATOM 893 C C . SER A 1 114 ? 4.852 17.999 -13.366 1.00 72.69 114 SER A C 1
ATOM 895 O O . SER A 1 114 ? 4.368 17.008 -12.828 1.00 72.69 114 SER A O 1
ATOM 897 N N . LEU A 1 115 ? 5.385 19.001 -12.661 1.00 75.44 115 LEU A N 1
ATOM 898 C CA . LEU A 1 115 ? 5.403 19.030 -11.199 1.00 75.44 115 LEU A CA 1
ATOM 899 C C . LEU A 1 115 ? 3.978 19.036 -10.621 1.00 75.44 115 LEU A C 1
ATOM 901 O O . LEU A 1 115 ? 3.665 18.242 -9.736 1.00 75.44 115 LEU A O 1
ATOM 905 N N . ALA A 1 116 ? 3.096 19.886 -11.156 1.00 75.50 116 ALA A N 1
ATOM 906 C CA . ALA A 1 116 ? 1.695 19.938 -10.741 1.00 75.50 116 ALA A CA 1
ATOM 907 C C . ALA A 1 116 ? 0.967 18.611 -11.004 1.00 75.50 116 ALA A C 1
ATOM 909 O O . ALA A 1 116 ? 0.232 18.133 -10.141 1.00 75.50 116 ALA A O 1
ATOM 910 N N . TYR A 1 117 ? 1.209 17.984 -12.158 1.00 79.25 117 TYR A N 1
ATOM 911 C CA . TYR A 1 117 ? 0.657 16.666 -12.468 1.00 79.25 117 TYR A CA 1
ATOM 912 C C . TYR A 1 117 ? 1.097 15.614 -11.446 1.00 79.25 117 TYR A C 1
ATOM 914 O O . TYR A 1 117 ? 0.251 14.887 -10.924 1.00 79.25 117 TYR A O 1
ATOM 922 N N . VAL A 1 118 ? 2.388 15.563 -11.103 1.00 75.25 118 VAL A N 1
ATOM 923 C CA . VAL A 1 118 ? 2.915 14.601 -10.124 1.00 75.25 118 VAL A CA 1
ATOM 924 C C . VAL A 1 118 ? 2.331 14.837 -8.730 1.00 75.25 118 VAL A C 1
ATOM 926 O O . VAL A 1 118 ? 1.882 13.888 -8.087 1.00 75.25 118 VAL A O 1
ATOM 929 N N . LEU A 1 119 ? 2.259 16.091 -8.276 1.00 79.12 119 LEU A N 1
ATOM 930 C CA . LEU A 1 119 ? 1.647 16.433 -6.989 1.00 79.12 119 LEU A CA 1
ATOM 931 C C . LEU A 1 119 ? 0.167 16.026 -6.936 1.00 79.12 119 LEU A C 1
ATOM 933 O O . LEU A 1 119 ? -0.285 15.436 -5.958 1.00 79.12 119 LEU A O 1
ATOM 937 N N . ILE A 1 120 ? -0.604 16.296 -7.986 1.00 83.75 120 ILE A N 1
ATOM 938 C CA . ILE A 1 120 ? -2.039 15.989 -7.982 1.00 83.75 120 ILE A CA 1
ATOM 939 C C . ILE A 1 120 ? -2.273 14.479 -8.051 1.00 83.75 120 ILE A C 1
ATOM 941 O O . ILE A 1 120 ? -3.072 13.944 -7.285 1.00 83.75 120 ILE A O 1
ATOM 945 N N . THR A 1 121 ? -1.581 13.783 -8.949 1.00 85.94 121 THR A N 1
ATOM 946 C CA . THR A 1 121 ? -1.843 12.361 -9.198 1.00 85.94 121 THR A CA 1
ATOM 947 C C . THR A 1 121 ? -1.265 11.476 -8.105 1.00 85.94 121 THR A C 1
ATOM 949 O O . THR A 1 121 ? -2.009 10.733 -7.470 1.00 85.94 121 THR A O 1
ATOM 952 N N . TRP A 1 122 ? 0.030 11.585 -7.817 1.00 88.06 122 TRP A N 1
ATOM 953 C CA . TRP A 1 122 ? 0.708 10.666 -6.905 1.00 88.06 122 TRP A CA 1
ATOM 954 C C . TRP A 1 122 ? 0.452 10.997 -5.443 1.00 88.06 122 TRP A C 1
ATOM 956 O O . TRP A 1 122 ? 0.058 10.119 -4.672 1.00 88.06 122 TRP A O 1
ATOM 966 N N . TYR A 1 123 ? 0.623 12.259 -5.046 1.00 90.50 123 TYR A N 1
ATOM 967 C CA . TYR A 1 123 ? 0.349 12.655 -3.664 1.00 90.50 123 TYR A CA 1
ATOM 968 C C . TYR A 1 123 ? -1.155 12.644 -3.376 1.00 90.50 123 TYR A C 1
ATOM 970 O O . TYR A 1 123 ? -1.556 12.178 -2.310 1.00 90.50 123 TYR A O 1
ATOM 978 N N . GLY A 1 124 ? -2.001 13.054 -4.328 1.00 91.69 124 GLY A N 1
ATOM 979 C CA . GLY A 1 124 ? -3.457 12.947 -4.192 1.00 91.69 124 GLY A CA 1
ATOM 980 C C . GLY A 1 124 ? -3.931 11.501 -4.026 1.00 91.69 124 GLY A C 1
ATOM 981 O O . GLY A 1 124 ? -4.641 11.195 -3.063 1.00 91.69 124 GLY A O 1
ATOM 982 N N . ALA A 1 125 ? -3.480 10.585 -4.891 1.00 90.94 125 ALA A N 1
ATOM 983 C CA . ALA A 1 125 ? -3.781 9.159 -4.750 1.00 90.94 125 ALA A CA 1
ATOM 984 C C . ALA A 1 125 ? -3.232 8.582 -3.437 1.00 90.94 125 ALA A C 1
ATOM 986 O O . ALA A 1 125 ? -3.923 7.807 -2.781 1.00 90.94 125 ALA A O 1
ATOM 987 N N . SER A 1 126 ? -2.041 9.003 -3.000 1.00 93.88 126 SER A N 1
ATOM 988 C CA . SER A 1 126 ? -1.441 8.564 -1.731 1.00 93.88 126 SER A CA 1
ATOM 989 C C . SER A 1 126 ? -2.234 9.030 -0.511 1.00 93.88 126 SER A C 1
ATOM 991 O O . SER A 1 126 ? -2.377 8.274 0.454 1.00 93.88 126 SER A O 1
ATOM 993 N N . VAL A 1 127 ? -2.785 10.247 -0.542 1.00 96.31 127 VAL A N 1
ATOM 994 C CA . VAL A 1 127 ? -3.676 10.750 0.512 1.00 96.31 127 VAL A CA 1
ATOM 995 C C . VAL A 1 127 ? -4.971 9.948 0.533 1.00 96.31 127 VAL A C 1
ATOM 997 O O . VAL A 1 127 ? -5.351 9.440 1.586 1.00 96.31 127 VAL A O 1
ATOM 1000 N N . LEU A 1 128 ? -5.627 9.773 -0.616 1.00 95.00 128 LEU A N 1
ATOM 1001 C CA . LEU A 1 128 ? -6.874 9.007 -0.699 1.00 95.00 128 LEU A CA 1
ATOM 1002 C C . LEU A 1 128 ? -6.672 7.545 -0.287 1.00 95.00 128 LEU A C 1
ATOM 1004 O O . LEU A 1 128 ? -7.423 7.032 0.543 1.00 95.00 128 LEU A O 1
ATOM 1008 N N . GLY A 1 129 ? -5.628 6.895 -0.797 1.00 93.94 129 GLY A N 1
ATOM 1009 C CA . GLY A 1 129 ? -5.248 5.532 -0.436 1.00 93.94 129 GLY A CA 1
ATOM 1010 C C . GLY A 1 129 ? -4.900 5.401 1.046 1.00 93.94 129 GLY A C 1
ATOM 1011 O O . GLY A 1 129 ? -5.330 4.448 1.693 1.00 93.94 129 GLY A O 1
ATOM 1012 N N . GLY A 1 130 ? -4.208 6.390 1.618 1.00 96.94 130 GLY A N 1
ATOM 1013 C CA . GLY A 1 130 ? -3.902 6.455 3.045 1.00 96.94 130 GLY A CA 1
ATOM 1014 C C . GLY A 1 130 ? -5.156 6.574 3.912 1.00 96.94 130 GLY A C 1
ATOM 1015 O O . GLY A 1 130 ? -5.322 5.810 4.864 1.00 96.94 130 GLY A O 1
ATOM 1016 N N . ILE A 1 131 ? -6.075 7.479 3.567 1.00 97.44 131 ILE A N 1
ATOM 1017 C CA . ILE A 1 131 ? -7.350 7.655 4.277 1.00 97.44 131 ILE A CA 1
ATOM 1018 C C . ILE A 1 131 ? -8.188 6.379 4.181 1.00 97.44 131 ILE A C 1
ATOM 1020 O O . ILE A 1 131 ? -8.559 5.810 5.210 1.00 97.44 131 ILE A O 1
ATOM 1024 N N . LEU A 1 132 ? -8.474 5.914 2.963 1.00 95.94 132 LEU A N 1
ATOM 1025 C CA . LEU A 1 132 ? -9.340 4.761 2.723 1.00 95.94 132 LEU A CA 1
ATOM 1026 C C . LEU A 1 132 ? -8.740 3.489 3.316 1.00 95.94 132 LEU A C 1
ATOM 1028 O O . LEU A 1 132 ? -9.434 2.768 4.036 1.00 95.94 132 LEU A O 1
ATOM 1032 N N . GLY A 1 133 ? -7.448 3.245 3.094 1.00 96.00 133 GLY A N 1
ATOM 1033 C CA . GLY A 1 133 ? -6.727 2.114 3.668 1.00 96.00 133 GLY A CA 1
ATOM 1034 C C . GLY A 1 133 ? -6.762 2.161 5.191 1.00 96.00 133 GLY A C 1
ATOM 1035 O O . GLY A 1 133 ? -7.196 1.204 5.831 1.00 96.00 133 GLY A O 1
ATOM 1036 N N . GLY A 1 134 ? -6.427 3.305 5.789 1.00 96.88 134 GLY A N 1
ATOM 1037 C CA . GLY A 1 134 ? -6.421 3.474 7.239 1.00 96.88 134 GLY A CA 1
ATOM 1038 C C . GLY A 1 134 ? -7.777 3.223 7.897 1.00 96.88 134 GLY A C 1
ATOM 1039 O O . GLY A 1 134 ? -7.862 2.508 8.900 1.00 96.88 134 GLY A O 1
ATOM 1040 N N . ILE A 1 135 ? -8.851 3.768 7.320 1.00 96.50 135 ILE A N 1
ATOM 1041 C CA . ILE A 1 135 ? -10.223 3.547 7.798 1.00 96.50 135 ILE A CA 1
ATOM 1042 C C . ILE A 1 135 ? -10.597 2.069 7.664 1.00 96.50 135 ILE A C 1
ATOM 1044 O O . ILE A 1 135 ? -11.054 1.466 8.637 1.00 96.50 135 ILE A O 1
ATOM 1048 N N . THR A 1 136 ? -10.351 1.472 6.498 1.00 95.38 136 THR A N 1
ATOM 1049 C CA . THR A 1 136 ? -10.640 0.058 6.209 1.00 95.38 136 THR A CA 1
ATOM 1050 C C . THR A 1 136 ? -9.937 -0.853 7.218 1.00 95.38 136 THR A C 1
ATOM 1052 O O . THR A 1 136 ? -10.569 -1.709 7.839 1.00 95.38 136 THR A O 1
ATOM 1055 N N . GLY A 1 137 ? -8.649 -0.617 7.474 1.00 94.56 137 GLY A N 1
ATOM 1056 C CA . GLY A 1 137 ? -7.861 -1.368 8.450 1.00 94.56 137 GLY A CA 1
ATOM 1057 C C . GLY A 1 137 ? -8.331 -1.200 9.897 1.00 94.56 137 GLY A C 1
ATOM 1058 O O . GLY A 1 137 ? -8.343 -2.166 10.665 1.00 94.56 137 GLY A O 1
ATOM 1059 N N . PHE A 1 138 ? -8.768 0.001 10.283 1.00 95.25 138 PHE A N 1
ATOM 1060 C CA . PHE A 1 138 ? -9.349 0.236 11.606 1.00 95.25 138 PHE A CA 1
ATOM 1061 C C . PHE A 1 138 ? -10.677 -0.507 11.787 1.00 95.25 138 PHE A C 1
ATOM 1063 O O . PHE A 1 138 ? -10.873 -1.173 12.806 1.00 95.25 138 PHE A O 1
ATOM 1070 N N . VAL A 1 139 ? -11.569 -0.429 10.794 1.00 94.19 139 VAL A N 1
ATOM 1071 C CA . VAL A 1 139 ? -12.895 -1.063 10.833 1.00 94.19 139 VAL A CA 1
ATOM 1072 C C . VAL A 1 139 ? -12.792 -2.590 10.769 1.00 94.19 139 VAL A C 1
ATOM 1074 O O . VAL A 1 139 ? -13.570 -3.279 11.429 1.00 94.19 139 VAL A O 1
ATOM 1077 N N . PHE A 1 140 ? -11.785 -3.134 10.077 1.00 90.25 140 PHE A N 1
ATOM 1078 C CA . PHE A 1 140 ? -11.533 -4.577 10.010 1.00 90.25 140 PHE A CA 1
ATOM 1079 C C . PHE A 1 140 ? -11.421 -5.245 11.393 1.00 90.25 140 PHE A C 1
ATOM 1081 O O . PHE A 1 140 ? -11.782 -6.410 11.538 1.00 90.25 140 PHE A O 1
ATOM 1088 N N . ARG A 1 141 ? -10.986 -4.513 12.434 1.00 84.50 141 ARG A N 1
ATOM 1089 C CA . ARG A 1 141 ? -10.905 -5.041 13.809 1.00 84.50 141 ARG A CA 1
ATOM 1090 C C . ARG A 1 141 ? -12.246 -5.558 14.339 1.00 84.50 141 ARG A C 1
ATOM 1092 O O . ARG A 1 141 ? -12.247 -6.496 15.125 1.00 84.50 141 ARG A O 1
ATOM 1099 N N . SER A 1 142 ? -13.358 -4.934 13.950 1.00 85.12 142 SER A N 1
ATOM 1100 C CA . SER A 1 142 ? -14.707 -5.302 14.402 1.00 85.12 142 SER A CA 1
ATOM 1101 C C . SER A 1 142 ? -15.568 -5.902 13.293 1.00 85.12 142 SER A C 1
ATOM 1103 O O . SER A 1 142 ? -16.501 -6.652 13.572 1.00 85.12 142 SER A O 1
ATOM 1105 N N . LYS A 1 143 ? -15.269 -5.583 12.030 1.00 86.62 143 LYS A N 1
ATOM 1106 C CA . LYS A 1 143 ? -16.071 -5.957 10.861 1.00 86.62 143 LYS A CA 1
ATOM 1107 C C . LYS A 1 143 ? -15.178 -6.576 9.778 1.00 86.62 143 LYS A C 1
ATOM 1109 O O . LYS A 1 143 ? -14.740 -5.869 8.870 1.00 86.62 143 LYS A O 1
ATOM 1114 N N . PRO A 1 144 ? -14.929 -7.899 9.833 1.00 83.44 144 PRO A N 1
ATOM 1115 C CA . PRO A 1 144 ? -14.019 -8.571 8.904 1.00 83.44 144 PRO A CA 1
ATOM 1116 C C . PRO A 1 144 ? -14.425 -8.466 7.428 1.00 83.44 144 PRO A C 1
ATOM 1118 O O . PRO A 1 144 ? -13.566 -8.473 6.554 1.00 83.44 144 PRO A O 1
ATOM 1121 N N . TYR A 1 145 ? -15.722 -8.311 7.143 1.00 83.19 145 TYR A N 1
ATOM 1122 C CA . TYR A 1 145 ? -16.257 -8.172 5.783 1.00 83.19 145 TYR A CA 1
ATOM 1123 C C . TYR A 1 145 ? -15.764 -6.931 5.037 1.00 83.19 145 TYR A C 1
ATOM 1125 O O . TYR A 1 145 ? -15.776 -6.914 3.811 1.00 83.19 145 TYR A O 1
ATOM 1133 N N . VAL A 1 146 ? -15.270 -5.915 5.749 1.00 85.56 146 VAL A N 1
ATOM 1134 C CA . VAL A 1 146 ? -14.667 -4.728 5.126 1.00 85.56 146 VAL A CA 1
ATOM 1135 C C . VAL A 1 146 ? -13.394 -5.083 4.345 1.00 85.56 146 VAL A C 1
ATOM 1137 O O . VAL A 1 146 ? -13.004 -4.344 3.448 1.00 85.56 146 VAL A O 1
ATOM 1140 N N . LEU A 1 147 ? -12.796 -6.255 4.589 1.00 82.88 147 LEU A N 1
ATOM 1141 C CA . LEU A 1 147 ? -11.676 -6.752 3.793 1.00 82.88 147 LEU A CA 1
ATOM 1142 C C . LEU A 1 147 ? -12.050 -7.016 2.322 1.00 82.88 147 LEU A C 1
ATOM 1144 O O . LEU A 1 147 ? -11.148 -7.048 1.497 1.00 82.88 147 LEU A O 1
ATOM 1148 N N . LEU A 1 148 ? -13.340 -7.150 1.972 1.00 85.62 148 LEU A N 1
ATOM 1149 C CA . LEU A 1 148 ? -13.803 -7.332 0.585 1.00 85.62 148 LEU A CA 1
ATOM 1150 C C . LEU A 1 148 ? -13.522 -6.122 -0.320 1.00 85.62 148 LEU A C 1
ATOM 1152 O O . LEU A 1 148 ? -13.493 -6.268 -1.540 1.00 85.62 148 LEU A O 1
ATOM 1156 N N . ILE A 1 149 ? -13.239 -4.950 0.259 1.00 86.50 149 ILE A N 1
ATOM 1157 C CA . ILE A 1 149 ? -12.759 -3.789 -0.501 1.00 86.50 149 ILE A CA 1
ATOM 1158 C C . ILE A 1 149 ? -11.439 -4.102 -1.223 1.00 86.50 149 ILE A C 1
ATOM 1160 O O . ILE A 1 149 ? -11.212 -3.608 -2.323 1.00 86.50 149 ILE A O 1
ATOM 1164 N N . PHE A 1 150 ? -10.590 -4.950 -0.632 1.00 87.62 150 PHE A N 1
ATOM 1165 C CA . PHE A 1 150 ? -9.308 -5.331 -1.214 1.00 87.62 150 PHE A CA 1
ATOM 1166 C C . PHE A 1 150 ? -9.457 -6.152 -2.511 1.00 87.62 150 PHE A C 1
ATOM 1168 O O . PHE A 1 150 ? -8.993 -5.671 -3.544 1.00 87.62 150 PHE A O 1
ATOM 1175 N N . PRO A 1 151 ? -10.131 -7.325 -2.533 1.00 88.56 151 PRO A N 1
ATOM 1176 C CA . PRO A 1 151 ? -10.342 -8.074 -3.770 1.00 88.56 151 PRO A CA 1
ATOM 1177 C C . PRO A 1 151 ? -11.140 -7.280 -4.807 1.00 88.56 151 PRO A C 1
ATOM 1179 O O . PRO A 1 151 ? -10.851 -7.394 -5.993 1.00 88.56 151 PRO A O 1
ATOM 1182 N N . ALA A 1 152 ? -12.086 -6.429 -4.389 1.00 86.81 152 ALA A N 1
ATOM 1183 C CA . ALA A 1 152 ? -12.793 -5.540 -5.310 1.00 86.81 152 ALA A CA 1
ATOM 1184 C C . ALA A 1 152 ? -11.841 -4.543 -5.998 1.00 86.81 152 ALA A C 1
ATOM 1186 O O . ALA A 1 152 ? -11.914 -4.356 -7.211 1.00 86.81 152 ALA A O 1
ATOM 1187 N N . GLY A 1 153 ? -10.912 -3.945 -5.247 1.00 86.94 153 GLY A N 1
ATOM 1188 C CA . GLY A 1 153 ? -9.882 -3.065 -5.801 1.00 86.94 153 GLY A CA 1
ATOM 1189 C C . GLY A 1 153 ? -8.916 -3.796 -6.735 1.00 86.94 153 GLY A C 1
ATOM 1190 O O . GLY A 1 153 ? -8.595 -3.281 -7.802 1.00 86.94 153 GLY A O 1
ATOM 1191 N N . VAL A 1 154 ? -8.494 -5.013 -6.376 1.00 87.88 154 VAL A N 1
ATOM 1192 C CA . VAL A 1 154 ? -7.636 -5.858 -7.228 1.00 87.88 154 VAL A CA 1
ATOM 1193 C C . VAL A 1 154 ? -8.347 -6.231 -8.533 1.00 87.88 154 VAL A C 1
ATOM 1195 O O . VAL A 1 154 ? -7.748 -6.128 -9.601 1.00 87.88 154 VAL A O 1
ATOM 1198 N N . LEU A 1 155 ? -9.632 -6.596 -8.476 1.00 88.88 155 LEU A N 1
ATOM 1199 C CA . LEU A 1 155 ? -10.449 -6.850 -9.666 1.00 88.88 155 LEU A CA 1
ATOM 1200 C C . LEU A 1 155 ? -10.557 -5.610 -10.553 1.00 88.88 155 LEU A C 1
ATOM 1202 O O . LEU A 1 155 ? -10.372 -5.711 -11.761 1.00 88.88 155 LEU A O 1
ATOM 1206 N N . LEU A 1 156 ? -10.801 -4.436 -9.966 1.00 87.12 156 LEU A N 1
ATOM 1207 C CA . LEU A 1 156 ? -10.849 -3.184 -10.716 1.00 87.12 156 LEU A CA 1
ATOM 1208 C C . LEU A 1 156 ? -9.519 -2.907 -11.435 1.00 87.12 156 LEU A C 1
ATOM 1210 O O . LEU A 1 156 ? -9.525 -2.545 -12.608 1.00 87.12 156 LEU A O 1
ATOM 1214 N N . GLN A 1 157 ? -8.385 -3.124 -10.764 1.00 85.50 157 GLN A N 1
ATOM 1215 C CA . GLN A 1 157 ? -7.056 -2.975 -11.367 1.00 85.50 157 GLN A CA 1
ATOM 1216 C C . GLN A 1 157 ? -6.827 -3.964 -12.516 1.00 85.50 157 GLN A C 1
ATOM 1218 O O . GLN A 1 157 ? -6.338 -3.565 -13.571 1.00 85.50 157 GLN A O 1
ATOM 1223 N N . LEU A 1 158 ? -7.233 -5.227 -12.356 1.00 85.62 158 LEU A N 1
ATOM 1224 C CA . LEU A 1 158 ? -7.189 -6.224 -13.429 1.00 85.62 158 LEU A CA 1
ATOM 1225 C C . LEU A 1 158 ? -8.071 -5.830 -14.621 1.00 85.62 158 LEU A C 1
ATOM 1227 O O . LEU A 1 158 ? -7.658 -6.007 -15.761 1.00 85.62 158 LEU A O 1
ATOM 1231 N N . CYS A 1 159 ? -9.249 -5.252 -14.389 1.00 85.88 159 CYS A N 1
ATOM 1232 C CA . CYS A 1 159 ? -10.121 -4.797 -15.471 1.00 85.88 159 CYS A CA 1
ATOM 1233 C C . CYS A 1 159 ? -9.551 -3.585 -16.223 1.00 85.88 159 CYS A C 1
ATOM 1235 O O . CYS A 1 159 ? -9.691 -3.511 -17.440 1.00 85.88 159 CYS A O 1
ATOM 1237 N N . ILE A 1 160 ? -8.924 -2.636 -15.518 1.00 83.56 160 ILE A N 1
ATOM 1238 C CA . ILE A 1 160 ? -8.384 -1.409 -16.129 1.00 83.56 160 ILE A CA 1
ATOM 1239 C C . ILE A 1 160 ? -7.056 -1.686 -16.844 1.00 83.56 160 ILE A C 1
ATOM 1241 O O . ILE A 1 160 ? -6.857 -1.236 -17.971 1.00 83.56 160 ILE A O 1
ATOM 1245 N N . ASN A 1 161 ? -6.150 -2.421 -16.196 1.00 80.75 161 ASN A N 1
ATOM 1246 C CA . ASN A 1 161 ? -4.769 -2.582 -16.657 1.00 80.75 161 ASN A CA 1
ATOM 1247 C C . ASN A 1 161 ? -4.492 -3.967 -17.258 1.00 80.75 161 ASN A C 1
ATOM 1249 O O . ASN A 1 161 ? -3.617 -4.105 -18.111 1.00 80.75 161 ASN A O 1
ATOM 1253 N N . GLY A 1 162 ? -5.255 -4.993 -16.874 1.00 71.94 162 GLY A N 1
ATOM 1254 C CA . GLY A 1 162 ? -4.966 -6.384 -17.223 1.00 71.94 162 GLY A CA 1
ATOM 1255 C C . GLY A 1 162 ? -5.038 -6.684 -18.718 1.00 71.94 162 GLY A C 1
ATOM 1256 O O . GLY A 1 162 ? -4.253 -7.484 -19.201 1.00 71.94 162 GLY A O 1
ATOM 1257 N N . THR A 1 163 ? -5.902 -6.026 -19.496 1.00 73.62 163 THR A N 1
ATOM 1258 C CA . THR A 1 163 ? -6.018 -6.309 -20.942 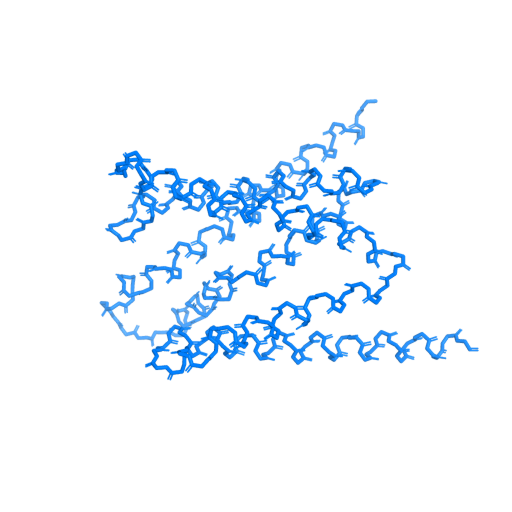1.00 73.62 163 THR A CA 1
ATOM 1259 C C . THR A 1 163 ? -4.765 -5.943 -21.737 1.00 73.62 163 THR A C 1
ATOM 1261 O O . THR A 1 163 ? -4.488 -6.574 -22.751 1.00 73.62 163 THR A O 1
ATOM 1264 N N . ARG A 1 164 ? -4.011 -4.925 -21.299 1.00 71.94 164 ARG A N 1
ATOM 1265 C CA . ARG A 1 164 ? -2.763 -4.484 -21.953 1.00 71.94 164 ARG A CA 1
ATOM 1266 C C . ARG A 1 164 ? -1.517 -5.070 -21.296 1.00 71.94 164 ARG A C 1
ATOM 1268 O O . ARG A 1 164 ? -0.481 -5.156 -21.940 1.00 71.94 164 ARG A O 1
ATOM 1275 N N . ALA A 1 165 ? -1.639 -5.506 -20.047 1.00 73.38 165 ALA A N 1
ATOM 1276 C CA . ALA A 1 165 ? -0.533 -6.009 -19.253 1.00 73.38 165 ALA A CA 1
ATOM 1277 C C . ALA A 1 165 ? 0.023 -7.363 -19.736 1.00 73.38 165 ALA A C 1
ATOM 1279 O O . ALA A 1 165 ? 1.119 -7.733 -19.349 1.00 73.38 165 ALA A O 1
ATOM 1280 N N . TRP A 1 166 ? -0.669 -8.106 -20.607 1.00 78.50 166 TRP A N 1
ATOM 1281 C CA . TRP A 1 166 ? -0.160 -9.385 -21.135 1.00 78.50 166 TRP A CA 1
ATOM 1282 C C . TRP A 1 166 ? 0.856 -9.246 -22.277 1.00 78.50 166 TRP A C 1
ATOM 1284 O O . TRP A 1 166 ? 1.291 -10.254 -22.829 1.00 78.50 166 TRP A O 1
ATOM 1294 N N . VAL A 1 167 ? 1.199 -8.015 -22.663 1.00 76.19 167 VAL A N 1
ATOM 1295 C CA . VAL A 1 167 ? 2.071 -7.740 -23.814 1.00 76.19 167 VAL A CA 1
ATOM 1296 C C . VAL A 1 167 ? 3.542 -7.619 -23.404 1.00 76.19 167 VAL A C 1
ATOM 1298 O O . VAL A 1 167 ? 4.420 -7.937 -24.202 1.00 76.19 167 VAL A O 1
ATOM 1301 N N . ASP A 1 168 ? 3.825 -7.207 -22.168 1.00 76.88 168 ASP A N 1
ATOM 1302 C CA . ASP A 1 168 ? 5.182 -7.026 -21.651 1.00 76.88 168 ASP A CA 1
ATOM 1303 C C . ASP A 1 168 ? 5.411 -7.785 -20.333 1.00 76.88 168 ASP A C 1
ATOM 1305 O O . ASP A 1 168 ? 4.484 -8.080 -19.577 1.00 76.88 168 ASP A O 1
ATOM 1309 N N . THR A 1 169 ? 6.672 -8.115 -20.049 1.00 70.31 169 THR A N 1
ATOM 1310 C CA . THR A 1 169 ? 7.058 -8.956 -18.905 1.00 70.31 169 THR A CA 1
ATOM 1311 C C . THR A 1 169 ? 6.643 -8.363 -17.555 1.00 70.31 169 THR A C 1
ATOM 1313 O O . THR A 1 169 ? 6.234 -9.113 -16.663 1.00 70.31 169 THR A O 1
ATOM 1316 N N . ASN A 1 170 ? 6.712 -7.037 -17.397 1.00 70.75 170 ASN A N 1
ATOM 1317 C CA . ASN A 1 170 ? 6.341 -6.373 -16.147 1.00 70.75 170 ASN A CA 1
ATOM 1318 C C . ASN A 1 170 ? 4.828 -6.446 -15.941 1.00 70.75 170 ASN A C 1
ATOM 1320 O O . ASN A 1 170 ? 4.370 -6.838 -14.866 1.00 70.75 170 ASN A O 1
ATOM 1324 N N . GLY A 1 171 ? 4.054 -6.161 -16.988 1.00 75.12 171 GLY A N 1
ATOM 1325 C CA . GLY A 1 171 ? 2.606 -6.307 -16.976 1.00 75.12 171 GLY A CA 1
ATOM 1326 C C . GLY A 1 171 ? 2.155 -7.742 -16.671 1.00 75.12 171 GLY A C 1
ATOM 1327 O O . GLY A 1 171 ? 1.242 -7.939 -15.859 1.00 75.12 171 GLY A O 1
ATOM 1328 N N . ILE A 1 172 ? 2.820 -8.756 -17.240 1.00 79.06 172 ILE A N 1
ATOM 1329 C CA . ILE A 1 172 ? 2.506 -10.173 -16.992 1.00 79.06 172 ILE A CA 1
ATOM 1330 C C . ILE A 1 172 ? 2.754 -10.510 -15.519 1.00 79.06 172 ILE A C 1
ATOM 1332 O O . ILE A 1 172 ? 1.896 -11.108 -14.860 1.00 79.06 172 ILE A O 1
ATOM 1336 N N . ALA A 1 173 ? 3.905 -10.106 -14.978 1.00 76.06 173 ALA A N 1
ATOM 1337 C CA . ALA A 1 173 ? 4.257 -10.344 -13.582 1.00 76.06 173 ALA A CA 1
ATOM 1338 C C . ALA A 1 173 ? 3.293 -9.633 -12.616 1.00 76.06 173 ALA A C 1
ATOM 1340 O O . ALA A 1 173 ? 2.833 -10.232 -11.636 1.00 76.06 173 ALA A O 1
ATOM 1341 N N . GLN A 1 174 ? 2.922 -8.388 -12.913 1.00 78.69 174 GLN A N 1
ATOM 1342 C CA . GLN A 1 174 ? 1.994 -7.603 -12.102 1.00 78.69 174 GLN A CA 1
ATOM 1343 C C . GLN A 1 174 ? 0.572 -8.191 -12.138 1.00 78.69 174 GLN A C 1
ATOM 1345 O O . GLN A 1 174 ? -0.044 -8.392 -11.091 1.00 78.69 174 GLN A O 1
ATOM 1350 N N . SER A 1 175 ? 0.079 -8.574 -13.318 1.00 85.12 175 SER A N 1
ATOM 1351 C CA . SER A 1 175 ? -1.236 -9.215 -13.477 1.00 85.12 175 SER A CA 1
ATOM 1352 C C . SER A 1 175 ? -1.297 -10.577 -12.791 1.00 85.12 175 SER A C 1
ATOM 1354 O O . SER A 1 175 ? -2.272 -10.889 -12.107 1.00 85.12 175 SER A O 1
ATOM 1356 N N . THR A 1 176 ? -0.227 -11.370 -12.893 1.00 83.25 176 THR A N 1
ATOM 1357 C CA . THR A 1 176 ? -0.103 -12.648 -12.176 1.00 83.25 176 THR A CA 1
ATOM 1358 C C . THR A 1 176 ? -0.148 -12.428 -10.665 1.00 83.25 176 THR A C 1
ATOM 1360 O O . THR A 1 176 ? -0.872 -13.129 -9.954 1.00 83.25 176 THR A O 1
ATOM 1363 N N . THR A 1 177 ? 0.556 -11.406 -10.172 1.00 84.44 177 THR A N 1
ATOM 1364 C CA . THR A 1 177 ? 0.531 -11.013 -8.758 1.00 84.44 177 THR A CA 1
ATOM 1365 C C . THR A 1 177 ? -0.886 -10.651 -8.314 1.00 84.44 177 THR A C 1
ATOM 1367 O O . THR A 1 177 ? -1.346 -11.131 -7.279 1.00 84.44 177 THR A O 1
ATOM 1370 N N . TYR A 1 178 ? -1.625 -9.876 -9.109 1.00 87.19 178 TYR A N 1
ATOM 1371 C CA . TYR A 1 178 ? -3.016 -9.523 -8.814 1.00 87.19 178 TYR A CA 1
ATOM 1372 C C . TYR A 1 178 ? -3.930 -10.744 -8.746 1.00 87.19 178 TYR A C 1
ATOM 1374 O O . TYR A 1 178 ? -4.709 -10.869 -7.800 1.00 87.19 178 TYR A O 1
ATOM 1382 N N . CYS A 1 179 ? -3.799 -11.682 -9.682 1.00 87.56 179 CYS A N 1
ATOM 1383 C CA . CYS A 1 179 ? -4.546 -12.937 -9.648 1.00 87.56 179 CYS A CA 1
ATOM 1384 C C . CYS A 1 179 ? -4.258 -13.741 -8.369 1.00 87.56 179 CYS A C 1
ATOM 1386 O O . CYS A 1 179 ? -5.190 -14.214 -7.713 1.00 87.56 179 CYS A O 1
ATOM 1388 N N . LEU A 1 180 ? -2.988 -13.848 -7.964 1.00 87.50 180 LEU A N 1
ATOM 1389 C CA . LEU A 1 180 ? -2.597 -14.531 -6.727 1.00 87.50 180 LEU A CA 1
ATOM 1390 C C . LEU A 1 180 ? -3.151 -13.824 -5.485 1.00 87.50 180 LEU A C 1
ATOM 1392 O O . LEU A 1 180 ? -3.722 -14.473 -4.608 1.00 87.50 180 LEU A O 1
ATOM 1396 N N . MET A 1 181 ? -3.042 -12.495 -5.416 1.00 88.06 181 MET A N 1
ATOM 1397 C CA . MET A 1 181 ? -3.601 -11.697 -4.321 1.00 88.06 181 MET A CA 1
ATOM 1398 C C . MET A 1 181 ? -5.116 -11.864 -4.211 1.00 88.06 181 MET A C 1
ATOM 1400 O O . MET A 1 181 ? -5.643 -12.006 -3.104 1.00 88.06 181 MET A O 1
ATOM 1404 N N . LEU A 1 182 ? -5.817 -11.889 -5.346 1.00 89.44 182 LEU A N 1
ATOM 1405 C CA . LEU A 1 182 ? -7.251 -12.130 -5.398 1.00 89.44 182 LEU A CA 1
ATOM 1406 C C . LEU A 1 182 ? -7.583 -13.518 -4.839 1.00 89.44 182 LEU A C 1
ATOM 1408 O O . LEU A 1 182 ? -8.357 -13.612 -3.886 1.00 89.44 182 LEU A O 1
ATOM 1412 N N . ALA A 1 183 ? -6.947 -14.575 -5.350 1.00 88.75 183 ALA A N 1
ATOM 1413 C CA . ALA A 1 183 ? -7.173 -15.946 -4.893 1.00 88.75 183 ALA A CA 1
ATOM 1414 C C . ALA A 1 183 ? -6.902 -16.107 -3.386 1.00 88.75 183 ALA A C 1
ATOM 1416 O O . ALA A 1 183 ? -7.745 -16.633 -2.656 1.00 88.75 183 ALA A O 1
ATOM 1417 N N . ILE A 1 184 ? -5.772 -15.587 -2.895 1.00 87.31 184 ILE A N 1
ATOM 1418 C CA . ILE A 1 184 ? -5.396 -15.639 -1.474 1.00 87.31 184 ILE A CA 1
ATOM 1419 C C . ILE A 1 184 ? -6.400 -14.867 -0.614 1.00 87.31 184 ILE A C 1
ATOM 1421 O O . ILE A 1 184 ? -6.799 -15.348 0.447 1.00 87.31 184 ILE A O 1
ATOM 1425 N N . SER A 1 185 ? -6.833 -13.683 -1.051 1.00 86.31 185 SER A N 1
ATOM 1426 C CA . SER A 1 185 ? -7.783 -12.868 -0.286 1.00 86.31 185 SER A CA 1
ATOM 1427 C C . SER A 1 185 ? -9.165 -13.523 -0.181 1.00 86.31 185 SER A C 1
ATOM 1429 O O . SER A 1 185 ? -9.746 -13.546 0.907 1.00 86.31 185 SER A O 1
ATOM 1431 N N . LEU A 1 186 ? -9.659 -14.130 -1.266 1.00 87.38 186 LEU A N 1
ATOM 1432 C CA . LEU A 1 186 ? -10.914 -14.886 -1.278 1.00 87.38 186 LEU A CA 1
ATOM 1433 C C . LEU A 1 186 ? -10.813 -16.149 -0.416 1.00 87.38 186 LEU A C 1
ATOM 1435 O O . LEU A 1 186 ? -11.716 -16.433 0.371 1.00 87.38 186 LEU A O 1
ATOM 1439 N N . TRP A 1 187 ? -9.690 -16.868 -0.495 1.00 88.12 187 TRP A N 1
ATOM 1440 C CA . TRP A 1 187 ? -9.415 -18.031 0.349 1.00 88.12 187 TRP A CA 1
ATOM 1441 C C . TRP A 1 187 ? -9.370 -17.670 1.840 1.00 88.12 187 TRP A C 1
ATOM 1443 O O . TRP A 1 187 ? -9.994 -18.329 2.674 1.00 88.12 187 TRP A O 1
ATOM 1453 N N . TYR A 1 188 ? -8.684 -16.579 2.189 1.00 85.25 188 TYR A N 1
ATOM 1454 C CA . TYR A 1 188 ? -8.640 -16.068 3.557 1.00 85.25 188 TYR A CA 1
ATOM 1455 C C . TYR A 1 188 ? -10.040 -15.700 4.065 1.00 85.25 188 TYR A C 1
ATOM 1457 O O . TYR A 1 188 ? -10.406 -16.049 5.191 1.00 85.25 188 TYR A O 1
ATOM 1465 N N . PHE A 1 189 ? -10.853 -15.058 3.224 1.00 83.44 189 PHE A N 1
ATOM 1466 C CA . PHE A 1 189 ? -12.238 -14.728 3.551 1.00 83.44 189 PHE A CA 1
ATOM 1467 C C . PHE A 1 189 ? -13.099 -15.980 3.782 1.00 83.44 189 PHE A C 1
ATOM 1469 O O . PHE A 1 189 ? -13.844 -16.045 4.763 1.00 83.44 189 PHE A O 1
ATOM 1476 N N . TYR A 1 190 ? -12.948 -17.007 2.941 1.00 85.94 190 TYR A N 1
ATOM 1477 C CA . TYR A 1 190 ? -13.618 -18.297 3.109 1.00 85.94 190 TYR A CA 1
ATOM 1478 C C . TYR A 1 190 ? -13.286 -18.944 4.466 1.00 85.94 190 TYR A C 1
ATOM 1480 O O . TYR A 1 190 ? -14.192 -19.342 5.204 1.00 85.94 190 TYR A O 1
ATOM 1488 N N . ILE A 1 191 ? -12.003 -18.975 4.852 1.00 86.50 191 ILE A N 1
ATOM 1489 C CA . ILE A 1 191 ? -11.566 -19.514 6.152 1.00 86.50 191 ILE A CA 1
ATOM 1490 C C . ILE A 1 191 ? -12.171 -18.727 7.319 1.00 86.50 191 ILE A C 1
ATOM 1492 O O . ILE A 1 191 ? -12.626 -19.331 8.295 1.00 86.50 191 ILE A O 1
ATOM 1496 N N . LEU A 1 192 ? -12.174 -17.392 7.243 1.00 81.56 192 LEU A N 1
ATOM 1497 C CA . LEU A 1 192 ? -12.740 -16.547 8.297 1.00 81.56 192 LEU A CA 1
ATOM 1498 C C . LEU A 1 192 ? -14.229 -16.830 8.514 1.00 81.56 192 LEU A C 1
ATOM 1500 O O . LEU A 1 192 ? -14.666 -16.944 9.660 1.00 81.56 192 LEU A O 1
ATOM 1504 N N . ASN A 1 193 ? -14.993 -16.997 7.434 1.00 78.19 193 ASN A N 1
ATOM 1505 C CA . ASN A 1 193 ? -16.415 -17.317 7.527 1.00 78.19 193 ASN A CA 1
ATOM 1506 C C . ASN A 1 193 ? -16.650 -18.724 8.084 1.00 78.19 193 ASN A C 1
ATOM 1508 O O . ASN A 1 193 ? -17.483 -18.884 8.973 1.00 78.19 193 ASN A O 1
ATOM 1512 N N . LYS A 1 194 ? -15.870 -19.724 7.655 1.00 78.19 194 LYS A N 1
ATOM 1513 C CA . LYS A 1 194 ? -15.977 -21.095 8.180 1.00 78.19 194 LYS A CA 1
ATOM 1514 C C . LYS A 1 194 ? -15.704 -21.162 9.686 1.00 78.19 194 LYS A C 1
ATOM 1516 O O . LYS A 1 194 ? -16.447 -21.805 10.419 1.00 78.19 194 LYS A O 1
ATOM 1521 N N . LYS A 1 195 ? -14.676 -20.455 10.172 1.00 72.75 195 LYS A N 1
ATOM 1522 C CA . LYS A 1 195 ? -14.381 -20.376 11.615 1.00 72.75 195 LYS A CA 1
ATOM 1523 C C . LYS A 1 195 ? -15.512 -19.731 12.412 1.00 72.75 195 LYS A C 1
ATOM 1525 O O . LYS A 1 195 ? -15.752 -20.142 13.538 1.00 72.75 195 LYS A O 1
ATOM 1530 N N . LYS A 1 196 ? -16.192 -18.737 11.840 1.00 63.03 196 LYS A N 1
ATOM 1531 C CA . LYS A 1 196 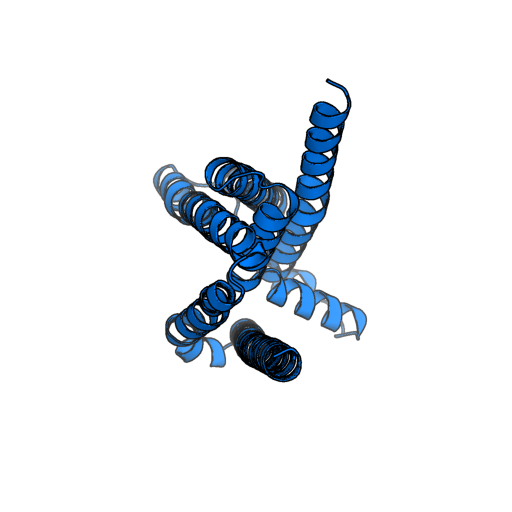? -17.310 -18.053 12.496 1.00 63.03 196 LYS A CA 1
ATOM 1532 C C . LYS A 1 196 ? -18.565 -18.929 12.574 1.00 63.03 196 LYS A C 1
ATOM 1534 O O . LYS A 1 196 ? -19.265 -18.861 13.572 1.00 63.03 196 LYS A O 1
ATOM 1539 N N . VAL A 1 197 ? -18.814 -19.759 11.558 1.00 61.72 197 VAL A N 1
ATOM 1540 C CA . VAL A 1 197 ? -19.904 -20.751 11.565 1.00 61.72 197 VAL A CA 1
ATOM 1541 C C . VAL A 1 197 ? -19.660 -21.839 12.612 1.00 61.72 197 VAL A C 1
ATOM 1543 O O . VAL A 1 197 ? -20.586 -22.199 13.312 1.00 61.72 197 VAL A O 1
ATOM 1546 N N . ASN A 1 198 ? -18.419 -22.306 12.779 1.00 55.28 198 ASN A N 1
ATOM 15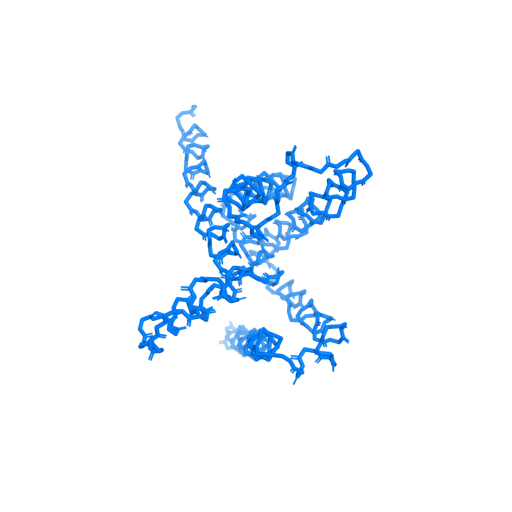47 C CA . ASN A 1 198 ? -18.088 -23.361 13.749 1.00 55.28 198 ASN A CA 1
ATOM 1548 C C . ASN A 1 198 ? -18.061 -22.905 15.225 1.00 55.28 198 ASN A C 1
ATOM 1550 O O . ASN A 1 198 ? -17.839 -23.733 16.104 1.00 55.28 198 ASN A O 1
ATOM 1554 N N . LEU A 1 199 ? -18.182 -21.602 15.497 1.00 53.62 199 LEU A N 1
ATOM 1555 C CA . LEU A 1 199 ? -18.199 -21.028 16.852 1.00 53.62 199 LEU A CA 1
ATOM 1556 C C . LEU A 1 199 ? -19.616 -20.669 17.332 1.00 53.62 199 LEU A C 1
ATOM 1558 O O . LEU A 1 199 ? -19.763 -20.253 18.480 1.00 53.62 199 LEU A O 1
ATOM 1562 N N . ASN A 1 200 ? -20.616 -20.804 16.457 1.00 47.00 200 ASN A N 1
ATOM 1563 C CA . ASN A 1 200 ? -22.038 -20.610 16.737 1.00 47.00 200 ASN A CA 1
ATOM 1564 C C . ASN A 1 200 ? -22.749 -21.964 16.764 1.00 47.00 200 ASN A C 1
ATOM 1566 O O . ASN A 1 200 ? -23.771 -22.045 17.474 1.00 47.00 200 ASN A O 1
#

Foldseek 3Di:
DVVVVVLVVVLVVVLCPVLLVLLVLCLCQQCVCVPPVPDDDDPVNVVSNLSSLLSNDLLVLLLSLLVQLQPNPPDLVRLLVSLLVSLLSSLVSNQVVQLVDPRGNNLVPDDPVVVVVCCCPRSVVSSVSNSLSSNLSNCCVPPVCSLVVSLVVLVVCCVVQVVPLVPDPSSVSNNVSSVVSNVVSVVVVVVVVVVVVVVD

Radius of gyration: 18.34 Å; chains: 1; bounding box: 46×47×53 Å

Secondary structure (DSSP, 8-state):
-HHHHHHHHHHHHHHHHHHHHHHHHHHHHHTHHHHHTTS---HHHHHHHHHHHHHSSHHHHHHHHHHHHHHH-SSHHHHHHHHHHHHHHHHHHHHHHHTTSTTS--GGG--HHHHHHHIIIIIHHHHHHHHHHHHHHHHHTT-GGGGGHHHHHHHHHHHHHHHHHTSSHHHHHHHHHHHHHHHHHHHHHHHHHHHHHTT-

Sequence (200 aa):
MHKKQKNKLWFILYALFLGGATAILSVISDNLQFIYLDGPITTPRFIISYLAIMFDSLPIWFLLAMITGRIFGKNIKSAATYSTIYTLIAITIYFVIGSSYSGGPNILALGLKSLAYVLITWYGASVLGGILGGITGFVFRSKPYVLLIFPAGVLLQLCINGTRAWVDTNGIAQSTTYCLMLAISLWYFYILNKKKVNLN

pLDDT: mean 82.95, std 12.02, range [43.59, 97.75]

Organism: Priestia aryabhattai (NCBI:txid412384)